Protein AF-A0A2T0K6J4-F1 (afdb_monomer_lite)

Radius of gyration: 36.22 Å; chains: 1; bounding box: 102×57×108 Å

Organism: NCBI:txid113567

Sequence (246 aa):
MSSRARQRCRSLNVVVRRGGAAWHYDDNEVVKAKHRTYGQFRGYKTVRTFTGDGANDPRTQSDTSFHRGMSKNNDTVVQVTDSLNGEHEDHDELAGRTLETITYQGENGPADSSAITAYWISAATATRARSGLTAMTANRIAPALTVSKRVTSSGSPARPGRRKLPRRVMAVADRTARTDRGVTAEPGSPPSPSPLRRPARGSLSAAIGLVVLAHAGIVRLLSTARPGRVRGGGDAPYGSHPTGPG

Structure (mmCIF, N/CA/C/O backbone):
data_AF-A0A2T0K6J4-F1
#
_entry.id   AF-A0A2T0K6J4-F1
#
loop_
_atom_site.group_PDB
_atom_site.id
_atom_site.type_symbol
_atom_site.label_atom_id
_atom_site.label_alt_id
_atom_site.label_comp_id
_atom_site.label_asym_id
_atom_site.label_entity_id
_atom_site.label_seq_id
_atom_site.pdbx_PDB_ins_code
_atom_site.Cartn_x
_atom_site.Cartn_y
_atom_site.Cartn_z
_atom_site.occupancy
_atom_site.B_iso_or_equiv
_atom_site.auth_seq_id
_atom_site.auth_comp_id
_atom_site.auth_asym_id
_atom_site.auth_atom_id
_atom_site.pdbx_PDB_model_num
ATOM 1 N N . MET A 1 1 ? -5.709 -21.321 -52.450 1.00 41.44 1 MET A N 1
ATOM 2 C CA . MET A 1 1 ? -6.068 -19.976 -51.943 1.00 41.44 1 MET A CA 1
ATOM 3 C C . MET A 1 1 ? -5.666 -19.911 -50.476 1.00 41.44 1 MET A C 1
ATOM 5 O O . MET A 1 1 ? -6.270 -20.586 -49.658 1.00 41.44 1 MET A O 1
ATOM 9 N N . SER A 1 2 ? -4.565 -19.223 -50.164 1.00 47.41 2 SER A N 1
ATOM 10 C CA . SER A 1 2 ? -4.007 -19.150 -48.806 1.00 47.41 2 SER A CA 1
ATOM 11 C C . SER A 1 2 ? -4.790 -18.121 -47.992 1.00 47.41 2 SER A C 1
ATOM 13 O O . SER A 1 2 ? -4.666 -16.918 -48.223 1.00 47.41 2 SER A O 1
ATOM 15 N N . SER A 1 3 ? -5.623 -18.576 -47.056 1.00 46.97 3 SER A N 1
ATOM 16 C CA . SER A 1 3 ? -6.234 -17.693 -46.067 1.00 46.97 3 SER A CA 1
ATOM 17 C C . SER A 1 3 ? -5.175 -17.326 -45.028 1.00 46.97 3 SER A C 1
ATOM 19 O O . SER A 1 3 ? -5.011 -18.014 -44.020 1.00 46.97 3 SER A O 1
ATOM 21 N N . ARG A 1 4 ? -4.435 -16.237 -45.263 1.00 53.97 4 ARG A N 1
ATOM 22 C CA . ARG A 1 4 ? -3.718 -15.557 -44.180 1.00 53.97 4 ARG A CA 1
ATOM 23 C C . ARG A 1 4 ? -4.775 -15.013 -43.228 1.00 53.97 4 ARG A C 1
ATOM 25 O O . ARG A 1 4 ? -5.381 -13.972 -43.483 1.00 53.97 4 ARG A O 1
ATOM 32 N N . ALA A 1 5 ? -5.045 -15.776 -42.173 1.00 53.16 5 ALA A N 1
ATOM 33 C CA . ALA A 1 5 ? -5.822 -15.314 -41.044 1.00 53.16 5 ALA A CA 1
ATOM 34 C C . ALA A 1 5 ? -5.209 -13.986 -40.593 1.00 53.16 5 ALA A C 1
ATOM 36 O O . ALA A 1 5 ? -4.020 -13.907 -40.283 1.00 53.16 5 ALA A O 1
ATOM 37 N N . ARG A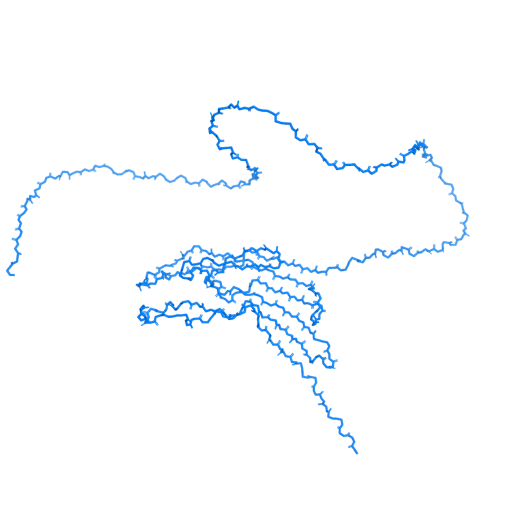 1 6 ? -6.010 -12.921 -40.628 1.00 55.12 6 ARG A N 1
ATOM 38 C CA . ARG A 1 6 ? -5.648 -11.648 -40.015 1.00 55.12 6 ARG A CA 1
ATOM 39 C C . ARG A 1 6 ? -5.629 -11.906 -38.514 1.00 55.12 6 ARG A C 1
ATOM 41 O O . ARG A 1 6 ? -6.661 -11.768 -37.858 1.00 55.12 6 ARG A O 1
ATOM 48 N N . GLN A 1 7 ? -4.489 -12.356 -37.998 1.00 58.25 7 GLN A N 1
ATOM 49 C CA . GLN A 1 7 ? -4.233 -12.396 -36.569 1.00 58.25 7 GLN A CA 1
ATOM 50 C C . GLN A 1 7 ? -4.326 -10.940 -36.119 1.00 58.25 7 GLN A C 1
ATOM 52 O O . GLN A 1 7 ? -3.445 -10.129 -36.394 1.00 58.25 7 GLN A O 1
ATOM 57 N N . ARG A 1 8 ? -5.473 -10.557 -35.557 1.00 58.19 8 ARG A N 1
ATOM 58 C CA . ARG A 1 8 ? -5.628 -9.230 -34.967 1.00 58.19 8 ARG A CA 1
ATOM 59 C C . ARG A 1 8 ? -4.562 -9.150 -33.878 1.00 58.19 8 ARG A C 1
ATOM 61 O O . ARG A 1 8 ? -4.539 -10.047 -33.037 1.00 58.19 8 ARG A O 1
ATOM 68 N N . CYS A 1 9 ? -3.708 -8.125 -33.903 1.00 56.28 9 CYS A N 1
ATOM 69 C CA . CYS A 1 9 ? -2.859 -7.766 -32.767 1.00 56.28 9 CYS A CA 1
ATOM 70 C C . CYS A 1 9 ? -3.771 -7.611 -31.549 1.00 56.28 9 CYS A C 1
ATOM 72 O O . CYS A 1 9 ? -4.430 -6.585 -31.370 1.00 56.28 9 CYS A O 1
ATOM 74 N N . ARG A 1 10 ? -3.910 -8.672 -30.757 1.00 64.62 10 ARG A N 1
ATOM 75 C CA . ARG A 1 10 ? -4.697 -8.648 -29.535 1.00 64.62 10 ARG A CA 1
ATOM 76 C C . ARG A 1 10 ? -3.712 -8.311 -28.439 1.00 64.62 10 ARG A C 1
ATOM 78 O O . ARG A 1 10 ? -3.076 -9.206 -27.898 1.00 64.62 10 ARG A O 1
ATOM 85 N N . SER A 1 11 ? -3.585 -7.022 -28.132 1.00 69.06 11 SER A N 1
ATOM 86 C CA . SER A 1 11 ? -2.868 -6.608 -26.930 1.00 69.06 11 SER A CA 1
ATOM 87 C C . SER A 1 11 ? -3.543 -7.264 -25.725 1.00 69.06 11 SER A C 1
ATOM 89 O O . SER A 1 11 ? -4.742 -7.083 -25.488 1.00 69.06 11 SER A O 1
ATOM 91 N N . LEU A 1 12 ? -2.792 -8.118 -25.035 1.00 80.94 12 LEU A N 1
ATOM 92 C CA . LEU A 1 12 ? -3.236 -8.848 -23.858 1.00 80.94 12 LEU A CA 1
ATOM 93 C C . LEU A 1 12 ? -2.685 -8.144 -22.623 1.00 80.94 12 LEU A C 1
ATOM 95 O O . LEU A 1 12 ? -1.486 -7.888 -22.531 1.00 80.94 12 LEU A O 1
ATOM 99 N N . ASN A 1 13 ? -3.563 -7.885 -21.657 1.00 88.62 13 ASN A N 1
ATOM 100 C CA . ASN A 1 13 ? -3.156 -7.476 -20.321 1.00 88.62 13 ASN A CA 1
ATOM 101 C C . ASN A 1 13 ? -3.148 -8.720 -19.436 1.00 88.62 13 ASN A C 1
ATOM 103 O O . ASN A 1 13 ? -4.188 -9.352 -19.238 1.00 88.62 13 ASN A O 1
ATOM 107 N N . VAL A 1 14 ? -1.980 -9.081 -18.913 1.00 92.38 14 VAL A N 1
ATOM 108 C CA . VAL A 1 14 ? -1.824 -10.195 -17.971 1.00 92.38 14 VAL A CA 1
ATOM 109 C C . VAL A 1 14 ? -1.453 -9.636 -16.613 1.00 92.38 14 VAL A C 1
ATOM 111 O O . VAL A 1 14 ? -0.514 -8.855 -16.493 1.00 92.38 14 VAL A O 1
ATOM 114 N N . VAL A 1 15 ? -2.175 -10.070 -15.584 1.00 95.00 15 VAL A N 1
ATOM 115 C CA . VAL A 1 15 ? -1.986 -9.611 -14.208 1.00 95.00 15 VAL A CA 1
ATOM 116 C C . VAL A 1 15 ? -1.497 -10.767 -13.342 1.00 95.00 15 VAL A C 1
ATOM 118 O O . VAL A 1 15 ? -2.156 -11.801 -13.235 1.00 95.00 15 VAL A O 1
ATOM 121 N N . VAL A 1 16 ? -0.356 -10.573 -12.689 1.00 96.62 16 VAL A N 1
ATOM 122 C CA . VAL A 1 16 ? 0.259 -11.507 -11.744 1.00 96.62 16 VAL A CA 1
ATOM 123 C C . VAL A 1 16 ? 0.208 -10.901 -10.345 1.00 96.62 16 VAL A C 1
ATOM 125 O O . VAL A 1 16 ? 0.647 -9.777 -10.121 1.00 96.62 16 VAL A O 1
ATOM 128 N N . ARG A 1 17 ? -0.311 -11.655 -9.376 1.00 96.94 17 ARG A N 1
ATOM 129 C CA . ARG A 1 17 ? -0.429 -11.228 -7.973 1.00 96.94 17 ARG A CA 1
ATOM 130 C C . ARG A 1 17 ? 0.711 -11.815 -7.147 1.00 96.94 17 ARG A C 1
ATOM 132 O O . ARG A 1 17 ? 1.015 -12.999 -7.280 1.00 96.94 17 ARG A O 1
ATOM 139 N N . ARG A 1 18 ? 1.340 -11.002 -6.300 1.00 95.44 18 ARG A N 1
ATOM 140 C CA . ARG A 1 18 ? 2.522 -11.363 -5.500 1.00 95.44 18 ARG A CA 1
ATOM 141 C C . ARG A 1 18 ? 2.351 -10.970 -4.031 1.00 95.44 18 ARG A C 1
ATOM 143 O O . ARG A 1 18 ? 1.537 -10.114 -3.687 1.00 95.44 18 ARG A O 1
ATOM 150 N N . GLY A 1 19 ? 3.145 -11.601 -3.164 1.00 91.81 19 GLY A N 1
ATOM 151 C CA . GLY A 1 19 ? 3.181 -11.300 -1.726 1.00 91.81 19 GLY A CA 1
ATOM 152 C C . GLY A 1 19 ? 1.993 -11.834 -0.919 1.00 91.81 19 GLY A C 1
ATOM 153 O O . GLY A 1 19 ? 1.712 -11.314 0.160 1.00 91.81 19 GLY A O 1
ATOM 154 N N . GLY A 1 20 ? 1.311 -12.858 -1.446 1.00 94.25 20 GLY A N 1
ATOM 155 C CA . GLY A 1 20 ? 0.214 -13.554 -0.775 1.00 94.25 20 GLY A CA 1
ATOM 156 C C . GLY A 1 20 ? -1.072 -12.735 -0.650 1.00 94.25 20 GLY A C 1
ATOM 157 O O . GLY A 1 20 ? -1.076 -11.507 -0.750 1.00 94.25 20 GLY A O 1
ATOM 158 N N . ALA A 1 21 ? -2.177 -13.447 -0.441 1.00 94.19 21 ALA A N 1
ATOM 159 C CA . ALA A 1 21 ? -3.445 -12.847 -0.051 1.00 94.19 21 ALA A CA 1
ATOM 160 C C . ALA A 1 21 ? -3.377 -12.428 1.424 1.00 94.19 21 ALA A C 1
ATOM 162 O O . ALA A 1 21 ? -2.931 -13.212 2.262 1.00 94.19 21 ALA A O 1
ATOM 163 N N . ALA A 1 22 ? -3.822 -11.212 1.735 1.00 95.50 22 ALA A N 1
ATOM 164 C CA . ALA A 1 22 ? -3.983 -10.752 3.109 1.00 95.50 22 ALA A CA 1
ATOM 165 C C . ALA A 1 22 ? -5.445 -10.845 3.553 1.00 95.50 22 ALA A C 1
ATOM 167 O O . ALA A 1 22 ? -6.360 -10.543 2.782 1.00 95.50 22 ALA A O 1
ATOM 168 N N . TRP A 1 23 ? -5.637 -11.231 4.812 1.00 94.81 23 TRP A N 1
ATOM 169 C CA . TRP A 1 23 ? -6.939 -11.351 5.455 1.00 94.81 23 TRP A CA 1
ATOM 170 C C . TRP A 1 23 ? -6.915 -10.585 6.768 1.00 94.81 23 TRP A C 1
ATOM 172 O O . TRP A 1 23 ? -6.033 -10.803 7.597 1.00 94.81 23 TRP A O 1
ATOM 182 N N . HIS A 1 24 ? -7.881 -9.696 6.951 1.00 94.31 24 HIS A N 1
ATOM 183 C CA . HIS A 1 24 ? -8.067 -8.913 8.162 1.00 94.31 24 HIS A CA 1
ATOM 184 C C . HIS A 1 24 ? -9.173 -9.534 9.021 1.00 94.31 24 HIS A C 1
ATOM 186 O O . HIS A 1 24 ? -10.088 -10.186 8.500 1.00 94.31 24 HIS A O 1
ATOM 192 N N . TYR A 1 25 ? -9.067 -9.366 10.340 1.00 92.31 25 TYR A N 1
ATOM 193 C CA . TYR A 1 25 ? -10.101 -9.815 11.263 1.00 92.31 25 TYR A CA 1
ATOM 194 C C . TYR A 1 25 ? -11.389 -9.020 11.027 1.00 92.31 25 TYR A C 1
ATOM 196 O O . TYR A 1 25 ? -11.346 -7.814 10.796 1.00 92.31 25 TYR A O 1
ATOM 204 N N . ASP A 1 26 ? -12.537 -9.687 11.026 1.00 90.62 26 ASP A N 1
ATOM 205 C CA . ASP A 1 26 ? -13.809 -9.029 10.739 1.00 90.62 26 ASP A CA 1
ATOM 206 C C . ASP A 1 26 ? -14.183 -8.019 11.838 1.00 90.62 26 ASP A C 1
ATOM 208 O O . ASP A 1 26 ? -14.263 -8.369 13.017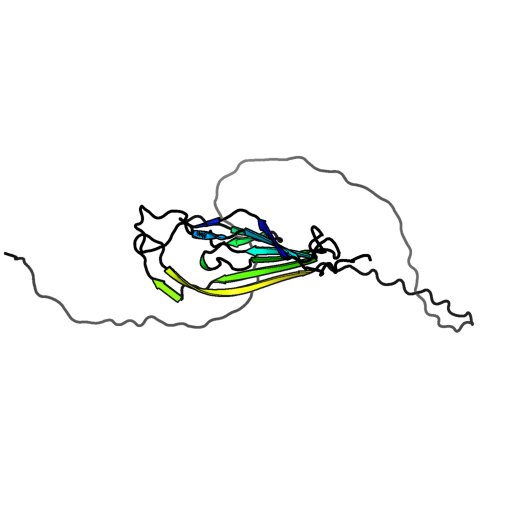 1.00 90.62 26 ASP A O 1
ATOM 212 N N . ASP A 1 27 ? -14.435 -6.770 11.444 1.00 89.00 27 ASP A N 1
ATOM 213 C CA . ASP A 1 27 ? -14.873 -5.679 12.316 1.00 89.00 27 ASP A CA 1
ATOM 214 C C . ASP A 1 27 ? -16.370 -5.336 12.156 1.00 89.00 27 ASP A C 1
ATOM 216 O O . ASP A 1 27 ? -16.831 -4.264 12.557 1.00 89.00 27 ASP A O 1
ATOM 220 N N . ASN A 1 28 ? -17.159 -6.262 11.605 1.00 89.38 28 ASN A N 1
ATOM 221 C CA . ASN A 1 28 ? -18.595 -6.098 11.442 1.00 89.38 28 ASN A CA 1
ATOM 222 C C . ASN A 1 28 ? -19.346 -6.119 12.788 1.00 89.38 28 ASN A C 1
ATOM 224 O O . ASN A 1 28 ? -19.353 -7.108 13.533 1.00 89.38 28 ASN A O 1
ATOM 228 N N . GLU A 1 29 ? -20.057 -5.027 13.068 1.00 89.19 29 GLU A N 1
ATOM 229 C CA . GLU A 1 29 ? -20.852 -4.833 14.282 1.00 89.19 29 GLU A CA 1
ATOM 230 C C . GLU A 1 29 ? -22.059 -5.774 14.392 1.00 89.19 29 GLU A C 1
ATOM 232 O O . GLU A 1 29 ? -22.455 -6.098 15.512 1.00 89.19 29 GLU A O 1
ATOM 237 N N . VAL A 1 30 ? -22.615 -6.266 13.276 1.00 90.56 30 VAL A N 1
ATOM 238 C CA . VAL A 1 30 ? -23.799 -7.149 13.309 1.00 90.56 30 VAL A CA 1
ATOM 239 C C . VAL A 1 30 ? -23.458 -8.613 13.595 1.00 90.56 30 VAL A C 1
ATOM 241 O O . VAL A 1 30 ? -24.320 -9.386 14.018 1.00 90.56 30 VAL A O 1
ATOM 244 N N . VAL A 1 31 ? -22.200 -9.013 13.399 1.00 90.44 31 VAL A N 1
ATOM 245 C CA . VAL A 1 31 ? -21.735 -10.369 13.711 1.00 90.44 31 VAL A CA 1
ATOM 246 C C . VAL A 1 31 ? -21.402 -10.439 15.198 1.00 90.44 31 VAL A C 1
ATOM 248 O O . VAL A 1 31 ? -20.679 -9.596 15.724 1.00 90.44 31 VAL A O 1
ATOM 251 N N . LYS A 1 32 ? -21.904 -11.459 15.904 1.00 89.88 32 LYS A N 1
ATOM 252 C CA . LYS A 1 32 ? -21.543 -11.683 17.315 1.00 89.88 32 LYS A CA 1
ATOM 253 C C . LYS A 1 32 ? -20.033 -11.895 17.431 1.00 89.88 32 LYS A C 1
ATOM 255 O O . LYS A 1 32 ? -19.476 -12.662 16.653 1.00 89.88 32 LYS A O 1
ATOM 260 N N . ALA A 1 33 ? -19.400 -11.326 18.459 1.00 90.00 33 ALA A N 1
ATOM 261 C CA . ALA A 1 33 ? -17.945 -11.391 18.647 1.00 90.00 33 ALA A CA 1
ATOM 262 C C . ALA A 1 33 ? -17.365 -12.817 18.534 1.00 90.00 33 ALA A C 1
ATOM 264 O O . ALA A 1 33 ? -16.368 -13.015 17.854 1.00 90.00 33 ALA A O 1
ATOM 265 N N . LYS A 1 34 ? -18.045 -13.825 19.102 1.00 92.00 34 LYS A N 1
ATOM 266 C CA . LYS A 1 34 ? -17.626 -15.240 19.047 1.00 92.00 34 LYS A CA 1
ATOM 267 C C . LYS A 1 34 ? -17.656 -15.892 17.653 1.00 92.00 34 LYS A C 1
ATOM 269 O O . LYS A 1 34 ? -17.216 -17.026 17.512 1.00 92.00 34 LYS A O 1
ATOM 274 N N . HIS A 1 35 ? -18.254 -15.234 16.663 1.00 92.50 35 HIS A N 1
ATOM 275 C CA . HIS A 1 35 ? -18.376 -15.725 15.287 1.00 92.50 35 HIS A CA 1
ATOM 276 C C . HIS A 1 35 ? -17.566 -14.893 14.290 1.00 92.50 35 HIS A C 1
ATOM 278 O O . HIS A 1 35 ? -17.592 -15.191 13.100 1.00 92.50 35 HIS A O 1
ATOM 284 N N . ARG A 1 36 ? -16.863 -13.854 14.752 1.00 91.38 36 ARG A N 1
ATOM 285 C CA . ARG A 1 36 ? -15.973 -13.072 13.896 1.00 91.38 36 ARG A CA 1
ATOM 286 C C . ARG A 1 36 ? -14.698 -13.872 13.641 1.00 91.38 36 ARG A C 1
ATOM 288 O O . ARG A 1 36 ? -14.132 -14.477 14.549 1.00 91.38 36 ARG A O 1
ATOM 295 N N . THR A 1 37 ? -14.269 -13.891 12.388 1.00 92.62 37 THR A N 1
ATOM 296 C CA . THR A 1 37 ? -13.066 -14.592 11.923 1.00 92.62 37 THR A CA 1
ATOM 297 C C . THR A 1 37 ? -12.315 -13.716 10.919 1.00 92.62 37 THR A C 1
ATOM 299 O O . THR A 1 37 ? -12.715 -12.588 10.644 1.00 92.62 37 THR A O 1
ATOM 302 N N . TYR A 1 38 ? -11.231 -14.224 10.331 1.00 93.25 38 TYR A N 1
ATOM 303 C CA . TYR A 1 38 ? -10.475 -13.546 9.271 1.00 93.25 38 TYR A CA 1
ATOM 304 C C . TYR A 1 38 ? -11.206 -13.615 7.920 1.00 93.25 38 TYR A C 1
ATOM 306 O O . TYR A 1 38 ? -10.816 -14.358 7.024 1.00 93.25 38 TYR A O 1
ATOM 314 N N . GLY A 1 39 ? -12.316 -12.882 7.806 1.00 92.38 39 GLY A N 1
ATOM 315 C CA . GLY A 1 39 ? -13.182 -12.872 6.622 1.00 92.38 39 GLY A CA 1
ATOM 316 C C . GLY A 1 39 ? -12.961 -11.694 5.670 1.00 92.38 39 GLY A C 1
ATOM 317 O O . GLY A 1 39 ? -13.461 -11.718 4.547 1.00 92.38 39 GLY A O 1
ATOM 318 N N . GLN A 1 40 ? -12.216 -10.665 6.081 1.00 93.88 40 GLN A N 1
ATOM 319 C CA . GLN A 1 40 ? -12.042 -9.459 5.272 1.00 93.88 40 GLN A CA 1
ATOM 320 C C . GLN A 1 40 ? -10.823 -9.583 4.359 1.00 93.88 40 GLN A C 1
ATOM 322 O O . GLN A 1 40 ? -9.682 -9.456 4.802 1.00 93.88 40 GLN A O 1
ATOM 327 N N . PHE A 1 41 ? -11.053 -9.817 3.068 1.00 95.00 41 PHE A N 1
ATOM 328 C CA . PHE A 1 41 ? -9.974 -9.857 2.084 1.00 95.00 41 PHE A CA 1
ATOM 329 C C . PHE A 1 41 ? -9.369 -8.462 1.871 1.00 95.00 41 PHE A C 1
ATOM 331 O O . PHE A 1 41 ? -10.076 -7.518 1.523 1.00 95.00 41 PHE A O 1
ATOM 338 N N . ARG A 1 42 ? -8.047 -8.343 2.030 1.00 95.62 42 ARG A N 1
ATOM 339 C CA . ARG A 1 42 ? -7.289 -7.082 1.900 1.00 95.62 42 ARG A CA 1
ATOM 340 C C . ARG A 1 42 ? -6.395 -7.013 0.662 1.00 95.62 42 ARG A C 1
ATOM 342 O O . ARG A 1 42 ? -5.547 -6.134 0.543 1.00 95.62 42 ARG A O 1
ATOM 349 N N . GLY A 1 43 ? -6.570 -7.932 -0.283 1.00 95.94 43 GLY A N 1
ATOM 350 C CA . GLY A 1 43 ? -5.815 -7.909 -1.531 1.00 95.94 43 GLY A CA 1
ATOM 351 C C . GLY A 1 43 ? -4.428 -8.545 -1.438 1.00 95.94 43 GLY A C 1
ATOM 352 O O . GLY A 1 43 ? -4.108 -9.321 -0.533 1.00 95.94 43 GLY A O 1
ATOM 353 N N . TYR A 1 44 ? -3.605 -8.217 -2.432 1.00 96.25 44 TYR A N 1
ATOM 354 C CA . TYR A 1 44 ? -2.235 -8.703 -2.593 1.00 96.25 44 TYR A CA 1
ATOM 355 C C . TYR A 1 44 ? -1.246 -7.565 -2.376 1.00 96.25 44 TYR A C 1
ATOM 357 O O . TYR A 1 44 ? -1.572 -6.413 -2.645 1.00 96.25 44 TYR A O 1
ATOM 365 N N . LYS A 1 45 ? -0.031 -7.884 -1.909 1.00 96.31 45 LYS A N 1
ATOM 366 C CA . LYS A 1 45 ? 0.990 -6.859 -1.631 1.00 96.31 45 LYS A CA 1
ATOM 367 C C . LYS A 1 45 ? 1.399 -6.120 -2.905 1.00 96.31 45 LYS A C 1
ATOM 369 O O . LYS A 1 45 ? 1.508 -4.900 -2.896 1.00 96.31 45 LYS A O 1
ATOM 374 N N . THR A 1 46 ? 1.608 -6.871 -3.987 1.00 97.44 46 THR A N 1
ATOM 375 C CA . THR A 1 46 ? 2.083 -6.331 -5.262 1.00 97.44 46 THR A CA 1
ATOM 376 C C . THR A 1 46 ? 1.334 -6.973 -6.420 1.00 97.44 46 THR A C 1
ATOM 378 O O . THR A 1 46 ? 1.129 -8.190 -6.456 1.00 97.44 46 THR A O 1
ATOM 381 N N . VAL A 1 47 ? 0.952 -6.151 -7.388 1.00 97.62 47 VAL A N 1
ATOM 382 C CA . VAL A 1 47 ? 0.345 -6.564 -8.648 1.00 97.62 47 VAL A CA 1
ATOM 383 C C . VAL A 1 47 ? 1.308 -6.215 -9.772 1.00 97.62 47 VAL A C 1
ATOM 385 O O . VAL A 1 47 ? 1.624 -5.050 -9.986 1.00 97.62 47 VAL A O 1
ATOM 388 N N . ARG A 1 48 ? 1.773 -7.236 -10.488 1.00 97.69 48 ARG A N 1
ATOM 389 C CA . ARG A 1 48 ? 2.584 -7.096 -11.694 1.00 97.69 48 ARG A CA 1
ATOM 390 C C . ARG A 1 48 ? 1.682 -7.181 -12.913 1.00 97.69 48 ARG A C 1
ATOM 392 O O . ARG A 1 48 ? 0.969 -8.170 -13.077 1.00 97.69 48 ARG A O 1
ATOM 399 N N . THR A 1 49 ? 1.737 -6.176 -13.767 1.00 97.06 49 THR A N 1
ATOM 400 C CA . THR A 1 49 ? 0.979 -6.117 -15.013 1.00 97.06 49 THR A CA 1
ATOM 401 C C . THR A 1 49 ? 1.933 -6.216 -16.184 1.00 97.06 49 THR A C 1
ATOM 403 O O . THR A 1 49 ? 2.960 -5.541 -16.223 1.00 97.06 49 THR A O 1
ATOM 406 N N . PHE A 1 50 ? 1.571 -7.054 -17.144 1.00 95.88 50 PHE A N 1
ATOM 407 C CA . PHE A 1 50 ? 2.214 -7.124 -18.441 1.00 95.88 50 PHE A CA 1
ATOM 408 C C . PHE A 1 50 ? 1.229 -6.695 -19.516 1.00 95.88 50 PHE A C 1
ATOM 410 O O . PHE A 1 50 ? 0.101 -7.194 -19.534 1.00 95.88 50 PHE A O 1
ATOM 417 N N . THR A 1 51 ? 1.677 -5.846 -20.432 1.00 93.12 51 THR A N 1
ATOM 418 C CA . THR A 1 51 ? 0.864 -5.349 -21.545 1.00 93.12 51 THR A CA 1
ATOM 419 C C . THR A 1 51 ? 1.553 -5.676 -22.862 1.00 93.12 51 THR A C 1
ATOM 421 O O . THR A 1 51 ? 2.756 -5.460 -23.007 1.00 93.12 51 THR A O 1
ATOM 424 N N . GLY A 1 52 ? 0.785 -6.190 -23.821 1.00 89.94 52 GLY A N 1
ATOM 425 C CA . GLY A 1 52 ? 1.278 -6.646 -25.121 1.00 89.94 52 GLY A CA 1
ATOM 426 C C . GLY A 1 52 ? 1.158 -8.161 -25.282 1.00 89.94 52 GLY A C 1
ATOM 427 O O . GLY A 1 52 ? 0.935 -8.892 -24.312 1.00 89.94 52 GLY A O 1
ATOM 428 N N . ASP A 1 53 ? 1.268 -8.638 -26.521 1.00 83.88 53 ASP A N 1
ATOM 429 C CA . ASP A 1 53 ? 1.073 -10.056 -26.842 1.00 83.88 53 ASP A CA 1
ATOM 430 C C . ASP A 1 53 ? 2.348 -10.905 -26.706 1.00 83.88 53 ASP A C 1
ATOM 432 O O . ASP A 1 53 ? 2.243 -12.123 -26.582 1.00 83.88 53 ASP A O 1
ATOM 436 N N . GLY A 1 54 ? 3.535 -10.283 -26.682 1.00 82.31 54 GLY A N 1
ATOM 437 C CA . GLY A 1 54 ? 4.832 -10.959 -26.550 1.00 82.31 54 GLY A CA 1
ATOM 438 C C . GLY A 1 54 ? 5.221 -11.823 -27.747 1.00 82.31 54 GLY A C 1
ATOM 439 O O . GLY A 1 54 ? 6.318 -12.374 -27.758 1.00 82.31 54 GLY A O 1
ATOM 440 N N . ALA A 1 55 ? 4.332 -11.953 -28.731 1.00 80.88 55 ALA A N 1
ATOM 441 C CA . ALA A 1 55 ? 4.486 -12.816 -29.892 1.00 80.88 55 ALA A CA 1
ATOM 442 C C . ALA A 1 55 ? 4.811 -12.001 -31.146 1.00 80.88 55 ALA A C 1
ATOM 444 O O . ALA A 1 55 ? 5.666 -12.404 -31.930 1.00 80.88 55 ALA A O 1
ATOM 445 N N . ASN A 1 56 ? 4.146 -10.857 -31.319 1.00 81.81 56 ASN A N 1
ATOM 446 C CA . ASN A 1 56 ? 4.403 -9.918 -32.409 1.00 81.81 56 ASN A CA 1
ATOM 447 C C . ASN A 1 56 ? 5.102 -8.659 -31.890 1.00 81.81 56 ASN A C 1
ATOM 449 O O . ASN A 1 56 ? 5.968 -8.126 -32.579 1.00 81.81 56 ASN A O 1
ATOM 453 N N . ASP A 1 57 ? 4.773 -8.238 -30.663 1.00 82.50 57 ASP A N 1
ATOM 454 C CA . ASP A 1 57 ? 5.332 -7.050 -30.019 1.00 82.50 57 ASP A CA 1
ATOM 455 C C . ASP A 1 57 ? 5.913 -7.381 -28.629 1.00 82.50 57 ASP A C 1
ATOM 457 O O . ASP A 1 57 ? 5.296 -8.138 -27.867 1.00 82.50 57 ASP A O 1
ATOM 461 N N . PRO A 1 58 ? 7.070 -6.801 -28.243 1.00 86.25 58 PRO A N 1
ATOM 462 C CA . PRO A 1 58 ? 7.614 -6.947 -26.896 1.00 86.25 58 PRO A CA 1
ATOM 463 C C . PRO A 1 58 ? 6.620 -6.501 -25.818 1.00 86.25 58 PRO A C 1
ATOM 465 O O . PRO A 1 58 ? 5.921 -5.497 -25.968 1.00 86.25 58 PRO A O 1
ATOM 468 N N . ARG A 1 59 ? 6.591 -7.221 -24.693 1.00 92.44 59 ARG A N 1
ATOM 469 C CA . ARG A 1 59 ? 5.717 -6.882 -23.564 1.00 92.44 59 ARG A CA 1
ATOM 470 C C . ARG A 1 59 ? 6.353 -5.822 -22.684 1.00 92.44 59 ARG A C 1
ATOM 472 O O . ARG A 1 59 ? 7.544 -5.881 -22.374 1.00 92.44 59 ARG A O 1
ATOM 479 N N . THR A 1 60 ? 5.539 -4.872 -22.246 1.00 94.75 60 THR A N 1
ATOM 480 C CA . THR A 1 60 ? 5.902 -3.958 -21.162 1.00 94.75 60 THR A CA 1
ATOM 481 C C . THR A 1 60 ? 5.525 -4.579 -19.824 1.00 94.75 60 THR A C 1
ATOM 483 O O . THR A 1 60 ? 4.634 -5.427 -19.754 1.00 94.75 60 THR A O 1
ATOM 486 N N . GLN A 1 61 ? 6.216 -4.172 -18.759 1.00 97.19 61 GLN A N 1
ATOM 487 C CA . GLN A 1 61 ? 5.961 -4.635 -17.399 1.00 97.19 61 GLN A CA 1
ATOM 488 C C . GLN A 1 61 ? 5.911 -3.449 -16.436 1.00 97.19 61 GLN A C 1
ATOM 490 O O . GLN A 1 61 ? 6.773 -2.565 -16.476 1.00 97.19 61 GLN A O 1
ATOM 495 N N . SER A 1 62 ? 4.947 -3.480 -15.521 1.00 97.88 62 SER A N 1
ATOM 496 C CA . SER A 1 62 ? 4.896 -2.606 -14.350 1.00 97.88 62 SER A CA 1
ATOM 497 C C . SER A 1 62 ? 4.504 -3.383 -13.095 1.00 97.88 62 SER A C 1
ATOM 499 O O . SER A 1 62 ? 3.705 -4.316 -13.158 1.00 97.88 62 SER A O 1
ATOM 501 N N . ASP A 1 63 ? 5.053 -2.985 -11.950 1.00 98.19 63 ASP A N 1
ATOM 502 C CA . ASP A 1 63 ? 4.678 -3.496 -10.631 1.00 98.19 63 ASP A CA 1
ATOM 503 C C . ASP A 1 63 ? 4.053 -2.362 -9.823 1.00 98.19 63 ASP A C 1
ATOM 505 O O . ASP A 1 63 ? 4.619 -1.274 -9.739 1.00 98.19 63 ASP A O 1
ATOM 509 N N . THR A 1 64 ? 2.911 -2.623 -9.196 1.00 98.38 64 THR A N 1
ATOM 510 C CA . THR A 1 64 ? 2.275 -1.703 -8.249 1.00 98.38 64 THR A CA 1
ATOM 511 C C . THR A 1 64 ? 2.131 -2.390 -6.901 1.00 98.38 64 THR A C 1
ATOM 513 O O . THR A 1 64 ? 1.503 -3.446 -6.803 1.00 98.38 64 THR A O 1
ATOM 516 N N . SER A 1 65 ? 2.722 -1.801 -5.868 1.00 98.06 65 SER A N 1
ATOM 517 C CA . SER A 1 65 ? 2.615 -2.243 -4.479 1.00 98.06 65 SER A CA 1
ATOM 518 C C . SER A 1 65 ? 1.602 -1.389 -3.726 1.00 98.06 65 SER A C 1
ATOM 520 O O . SER A 1 65 ? 1.521 -0.177 -3.940 1.00 98.06 65 SER A O 1
ATOM 522 N N . PHE A 1 66 ? 0.844 -2.016 -2.831 1.00 98.06 66 PHE A N 1
ATOM 523 C CA . PHE A 1 66 ? -0.275 -1.390 -2.128 1.00 98.06 66 PHE A CA 1
ATOM 524 C C . PHE A 1 66 ? -0.142 -1.513 -0.613 1.00 98.06 66 PHE A C 1
ATOM 526 O O . PHE A 1 66 ? 0.367 -2.511 -0.097 1.00 98.06 66 PHE A O 1
ATOM 533 N N . HIS A 1 67 ? -0.694 -0.525 0.082 1.00 98.00 67 HIS A N 1
ATOM 534 C CA . HIS A 1 67 ? -1.123 -0.668 1.464 1.00 98.00 67 HIS A CA 1
ATOM 535 C C . HIS A 1 67 ? -2.343 -1.591 1.514 1.00 98.00 67 HIS A C 1
ATOM 537 O O . HIS A 1 67 ? -3.273 -1.465 0.711 1.00 98.00 67 HIS A O 1
ATOM 543 N N . ARG A 1 68 ? -2.339 -2.542 2.443 1.00 96.88 68 ARG A N 1
ATOM 544 C CA . ARG A 1 68 ? -3.425 -3.515 2.635 1.00 96.88 68 ARG A CA 1
ATOM 545 C C . ARG A 1 68 ? -4.226 -3.230 3.903 1.00 96.88 68 ARG A C 1
ATOM 547 O O . ARG A 1 68 ? -5.324 -3.763 4.040 1.00 96.88 68 ARG A O 1
ATOM 554 N N . GLY A 1 69 ? -3.721 -2.366 4.780 1.00 96.06 69 GLY A N 1
ATOM 555 C CA . GLY A 1 69 ? -4.374 -2.042 6.041 1.00 96.06 69 GLY A CA 1
ATOM 556 C C . GLY A 1 69 ? -4.248 -3.156 7.073 1.00 96.06 69 GLY A C 1
ATOM 557 O O . GLY A 1 69 ? -5.240 -3.564 7.662 1.00 96.06 69 GLY A O 1
ATOM 558 N N . MET A 1 70 ? -3.052 -3.730 7.218 1.00 95.81 70 MET A N 1
ATOM 559 C CA . MET A 1 70 ? -2.801 -4.863 8.113 1.00 95.81 70 MET A CA 1
ATOM 560 C C . MET A 1 70 ? -2.276 -4.473 9.501 1.00 95.81 70 MET A C 1
ATOM 562 O O . MET A 1 70 ? -2.166 -5.351 10.358 1.00 95.81 70 MET A O 1
ATOM 566 N N . SER A 1 71 ? -1.944 -3.201 9.731 1.00 94.75 71 SER A N 1
ATOM 567 C CA . SER A 1 71 ? -1.540 -2.702 11.048 1.00 94.75 71 SER A CA 1
ATOM 568 C C . SER A 1 71 ? -2.747 -2.559 11.977 1.00 94.75 71 SER A C 1
ATOM 570 O O . SER A 1 71 ? -3.855 -2.257 11.541 1.00 94.75 71 SER A O 1
ATOM 572 N N . LYS A 1 72 ? -2.524 -2.763 13.278 1.00 90.06 72 LYS A N 1
ATOM 573 C CA . LYS A 1 72 ? -3.525 -2.736 14.360 1.00 90.06 72 LYS A CA 1
ATOM 574 C C . LYS A 1 72 ? -4.688 -3.717 14.163 1.00 90.06 72 LYS A C 1
ATOM 576 O O . LYS A 1 72 ? -5.729 -3.596 14.805 1.00 90.06 72 LYS A O 1
ATOM 581 N N . ASN A 1 73 ? -4.476 -4.747 13.349 1.00 85.75 73 ASN A N 1
ATOM 582 C CA . ASN A 1 73 ? -5.351 -5.906 13.245 1.00 85.75 73 ASN A CA 1
ATOM 583 C C . ASN A 1 73 ? -5.116 -6.814 14.464 1.00 85.75 73 ASN A C 1
ATOM 585 O O . ASN A 1 73 ? -4.137 -7.561 14.491 1.00 85.75 73 ASN A O 1
ATOM 589 N N . ASN A 1 74 ? -5.964 -6.704 15.493 1.00 83.38 74 ASN A N 1
ATOM 590 C CA . ASN A 1 74 ? -5.724 -7.278 16.828 1.00 83.38 74 ASN A CA 1
ATOM 591 C C . ASN A 1 74 ? -4.370 -6.827 17.413 1.00 83.38 74 ASN A C 1
ATOM 593 O O . ASN A 1 74 ? -3.522 -7.647 17.758 1.00 83.38 74 ASN A O 1
ATOM 597 N N . ASP A 1 75 ? -4.148 -5.508 17.443 1.00 81.00 75 ASP A N 1
ATOM 598 C CA . ASP A 1 75 ? -2.984 -4.834 18.049 1.00 81.00 75 ASP A CA 1
ATOM 599 C C . ASP A 1 75 ? -1.609 -5.134 17.420 1.00 81.00 75 ASP A C 1
ATOM 601 O O . ASP A 1 75 ? -0.582 -4.637 17.884 1.00 81.00 75 ASP A O 1
ATOM 605 N N . THR A 1 76 ? -1.562 -5.883 16.316 1.00 89.56 76 THR A N 1
ATOM 606 C CA . THR A 1 76 ? -0.308 -6.168 15.605 1.00 89.56 76 THR A CA 1
ATOM 607 C C . THR A 1 76 ? 0.085 -4.997 14.710 1.00 89.56 76 THR A C 1
ATOM 609 O O . THR A 1 76 ? -0.645 -4.662 13.781 1.00 89.56 76 THR A O 1
ATOM 612 N N . VAL A 1 77 ? 1.253 -4.395 14.937 1.00 94.19 77 VAL A N 1
ATOM 613 C CA . VAL A 1 77 ? 1.805 -3.363 14.042 1.00 94.19 77 VAL A CA 1
ATOM 614 C C . VAL A 1 77 ? 2.488 -4.028 12.848 1.00 94.19 77 VAL A C 1
ATOM 616 O O . VAL A 1 77 ? 3.317 -4.922 13.023 1.00 94.19 77 VAL A O 1
ATOM 619 N N . VAL A 1 78 ? 2.144 -3.596 11.633 1.00 95.75 78 VAL A N 1
ATOM 620 C CA . VAL A 1 78 ? 2.683 -4.148 10.380 1.00 95.75 78 VAL A CA 1
ATOM 621 C C . VAL A 1 78 ? 3.253 -3.024 9.529 1.00 95.75 78 VAL A C 1
ATOM 623 O O . VAL A 1 78 ? 2.559 -2.054 9.236 1.00 95.75 78 VAL A O 1
ATOM 626 N N . GLN A 1 79 ? 4.495 -3.204 9.082 1.00 96.56 79 GLN A N 1
ATOM 627 C CA . GLN A 1 79 ? 5.174 -2.284 8.174 1.00 96.56 79 GLN A CA 1
ATOM 628 C C . GLN A 1 79 ? 5.233 -2.848 6.750 1.00 96.56 79 GLN A C 1
ATOM 630 O O . GLN A 1 79 ? 5.291 -4.065 6.532 1.00 96.56 79 GLN A O 1
ATOM 635 N N . VAL A 1 80 ? 5.236 -1.947 5.772 1.00 95.88 80 VAL A N 1
ATOM 636 C CA . VAL A 1 80 ? 5.482 -2.233 4.361 1.00 95.88 80 VAL A CA 1
ATOM 637 C C . VAL A 1 80 ? 6.734 -1.493 3.918 1.00 95.88 80 VAL A C 1
ATOM 639 O O . VAL A 1 80 ? 6.774 -0.266 3.910 1.00 95.88 80 VAL A O 1
ATOM 642 N N . THR A 1 81 ? 7.725 -2.263 3.487 1.00 96.69 81 THR A N 1
ATOM 643 C CA . THR A 1 81 ? 8.965 -1.750 2.905 1.00 96.69 81 THR A CA 1
ATOM 644 C C . THR A 1 81 ? 8.784 -1.377 1.429 1.00 96.69 81 THR A C 1
ATOM 646 O O . THR A 1 81 ? 8.257 -2.184 0.651 1.00 96.69 81 THR A O 1
ATOM 649 N N . ASP A 1 82 ? 9.251 -0.189 1.043 1.00 96.12 82 ASP A N 1
ATOM 650 C CA . ASP A 1 82 ? 9.370 0.268 -0.351 1.00 96.12 82 ASP A CA 1
ATOM 651 C C . ASP A 1 82 ? 10.711 -0.148 -1.001 1.00 96.12 82 ASP A C 1
ATOM 653 O O . ASP A 1 82 ? 11.601 -0.696 -0.344 1.00 96.12 82 ASP A O 1
ATOM 657 N N . SER A 1 83 ? 10.893 0.099 -2.305 1.00 94.94 83 SER A N 1
ATOM 658 C CA . SER A 1 83 ? 12.142 -0.251 -3.013 1.00 94.94 83 SER A CA 1
ATOM 659 C C . SER A 1 83 ? 13.392 0.514 -2.558 1.00 94.94 83 SER A C 1
ATOM 661 O O . SER A 1 83 ? 14.511 0.142 -2.921 1.00 94.94 83 SER A O 1
ATOM 663 N N . LEU A 1 84 ? 13.230 1.584 -1.778 1.00 93.81 84 LEU A N 1
ATOM 664 C CA . LEU A 1 84 ? 14.314 2.375 -1.199 1.00 93.81 84 LEU A CA 1
ATOM 665 C C . LEU A 1 84 ? 14.611 1.979 0.250 1.00 93.81 84 LEU A C 1
ATOM 667 O O . LEU A 1 84 ? 15.431 2.634 0.894 1.00 93.81 84 LEU A O 1
ATOM 671 N N . ASN A 1 85 ? 14.003 0.889 0.728 1.00 95.38 85 ASN A N 1
ATOM 672 C CA . ASN A 1 85 ? 14.052 0.422 2.111 1.00 95.38 85 ASN A CA 1
ATOM 673 C C . ASN A 1 85 ? 13.420 1.406 3.113 1.00 95.38 85 ASN A C 1
ATOM 675 O O . ASN A 1 85 ? 13.762 1.394 4.294 1.00 95.38 85 ASN A O 1
ATOM 679 N N . GLY A 1 86 ? 12.512 2.269 2.652 1.00 95.38 86 GLY A N 1
ATOM 680 C CA . GLY A 1 86 ? 11.632 3.046 3.514 1.00 95.38 86 GLY A CA 1
ATOM 681 C C . GLY A 1 86 ? 10.533 2.157 4.090 1.00 95.38 86 GLY A C 1
ATOM 682 O O . GLY A 1 86 ? 9.900 1.396 3.360 1.00 95.38 86 GLY A O 1
ATOM 683 N N . GLU A 1 87 ? 10.306 2.248 5.398 1.00 97.00 87 GLU A N 1
ATOM 684 C CA . GLU A 1 87 ? 9.255 1.512 6.104 1.00 97.00 87 GLU A CA 1
ATOM 685 C C . GLU A 1 87 ? 8.024 2.400 6.299 1.00 97.00 87 GLU A C 1
ATOM 687 O O . GLU A 1 87 ? 8.122 3.494 6.858 1.00 97.00 87 GLU A O 1
ATOM 692 N N . HIS A 1 88 ? 6.858 1.907 5.886 1.00 96.31 88 HIS A N 1
ATOM 693 C CA . HIS A 1 88 ? 5.579 2.610 6.001 1.00 96.31 88 HIS A CA 1
ATOM 694 C C . HIS A 1 88 ? 4.606 1.758 6.806 1.00 96.31 88 HIS A C 1
ATOM 696 O O . HIS A 1 88 ? 4.387 0.597 6.467 1.00 96.31 88 HIS A O 1
ATOM 702 N N . GLU A 1 89 ? 4.004 2.308 7.860 1.00 97.19 89 GLU A N 1
ATOM 703 C CA . GLU A 1 89 ? 2.988 1.564 8.611 1.00 97.19 89 GLU A CA 1
ATOM 704 C C . GLU A 1 89 ? 1.765 1.285 7.723 1.00 97.19 89 GLU A C 1
ATOM 706 O O . GLU A 1 89 ? 1.244 2.172 7.040 1.00 97.19 89 GLU A O 1
ATOM 711 N N . ASP A 1 90 ? 1.301 0.033 7.722 1.00 96.88 90 ASP A N 1
ATOM 712 C CA . ASP A 1 90 ? 0.163 -0.422 6.923 1.00 96.88 90 ASP A CA 1
ATOM 713 C C . ASP A 1 90 ? -1.169 -0.096 7.607 1.00 96.88 90 ASP A C 1
ATOM 715 O O . ASP A 1 90 ? -1.941 -0.994 7.943 1.00 96.88 90 ASP A O 1
ATOM 719 N N . HIS A 1 91 ? -1.408 1.185 7.883 1.00 96.44 91 HIS A N 1
ATOM 720 C CA . HIS A 1 91 ? -2.631 1.666 8.525 1.00 96.44 91 HIS A CA 1
ATOM 721 C C . HIS A 1 91 ? -3.890 1.197 7.782 1.00 96.44 91 HIS A C 1
ATOM 723 O O . HIS A 1 91 ? -3.935 1.243 6.550 1.00 96.44 91 HIS A O 1
ATOM 729 N N . ASP A 1 92 ? -4.925 0.799 8.526 1.00 94.94 92 ASP A N 1
ATOM 730 C CA . ASP A 1 92 ? -6.209 0.348 7.969 1.00 94.94 92 ASP A CA 1
ATOM 731 C C . ASP A 1 92 ? -6.827 1.393 7.025 1.00 94.94 92 ASP A C 1
ATOM 733 O O . ASP A 1 92 ? -7.308 1.068 5.940 1.00 94.94 92 ASP A O 1
ATOM 737 N N . GLU A 1 93 ? -6.689 2.675 7.365 1.00 95.31 93 GLU A N 1
ATOM 738 C CA . GLU A 1 93 ? -7.169 3.807 6.571 1.00 95.31 93 GLU A CA 1
ATOM 739 C C . GLU A 1 93 ? -6.487 3.917 5.194 1.00 95.31 93 GLU A C 1
ATOM 741 O O . GLU A 1 93 ? -7.025 4.539 4.271 1.00 95.31 93 GLU A O 1
ATOM 746 N N . LEU A 1 94 ? -5.300 3.322 5.033 1.00 97.31 94 LEU A N 1
ATOM 747 C CA . LEU A 1 94 ? -4.569 3.287 3.768 1.00 97.31 94 LEU A CA 1
ATOM 748 C C . LEU A 1 94 ? -4.909 2.064 2.912 1.00 97.31 94 LEU A C 1
ATOM 750 O O . LEU A 1 94 ? -4.392 1.971 1.799 1.00 97.31 94 LEU A O 1
ATOM 754 N N . ALA A 1 95 ? -5.772 1.150 3.364 1.00 96.62 95 ALA A N 1
ATOM 755 C CA . ALA A 1 95 ? -6.112 -0.055 2.614 1.00 96.62 95 ALA A CA 1
ATOM 756 C C . ALA A 1 95 ? -6.515 0.257 1.158 1.00 96.62 95 ALA A C 1
ATOM 758 O O . ALA A 1 95 ? -7.393 1.074 0.879 1.00 96.62 95 ALA A O 1
ATOM 759 N N . GLY A 1 96 ? -5.842 -0.401 0.212 1.00 96.19 96 GLY A N 1
ATOM 760 C CA . GLY A 1 96 ? -6.044 -0.229 -1.226 1.00 96.19 96 GLY A CA 1
ATOM 761 C C . GLY A 1 96 ? -5.292 0.950 -1.855 1.00 96.19 96 GLY A C 1
ATOM 762 O O . GLY A 1 96 ? -5.310 1.083 -3.079 1.00 96.19 96 GLY A O 1
ATOM 763 N N . ARG A 1 97 ? -4.605 1.796 -1.076 1.00 97.81 97 ARG A N 1
ATOM 764 C CA . ARG A 1 97 ? -3.785 2.887 -1.623 1.00 97.81 97 ARG A CA 1
ATOM 765 C C . ARG A 1 97 ? -2.465 2.366 -2.172 1.00 97.81 97 ARG A C 1
ATOM 767 O O . ARG A 1 97 ? -1.826 1.499 -1.582 1.00 97.81 97 ARG A O 1
ATOM 774 N N . THR A 1 98 ? -2.027 2.938 -3.287 1.00 98.19 98 THR A N 1
ATOM 775 C CA . THR A 1 98 ? -0.725 2.634 -3.888 1.00 98.19 98 THR A CA 1
ATOM 776 C C . THR A 1 98 ? 0.397 3.190 -3.023 1.00 98.19 98 THR A C 1
ATOM 778 O O . THR A 1 98 ? 0.430 4.398 -2.789 1.00 98.19 98 THR A O 1
ATOM 781 N N . LEU A 1 99 ? 1.314 2.320 -2.602 1.00 98.25 99 LEU A N 1
ATOM 782 C CA . LEU A 1 99 ? 2.578 2.694 -1.970 1.00 98.25 99 LEU A CA 1
ATOM 783 C C . LEU A 1 99 ? 3.624 3.030 -3.034 1.00 98.25 99 LEU A C 1
ATOM 785 O O . LEU A 1 99 ? 4.302 4.048 -2.952 1.00 98.25 99 LEU A O 1
ATOM 789 N N . GLU A 1 100 ? 3.758 2.170 -4.042 1.00 98.44 100 GLU A N 1
ATOM 790 C CA . GLU A 1 100 ? 4.817 2.291 -5.037 1.00 98.44 100 GLU A CA 1
ATOM 791 C C . GLU A 1 100 ? 4.367 1.769 -6.400 1.00 98.44 100 GLU A C 1
ATOM 793 O O . GLU A 1 100 ? 3.675 0.757 -6.490 1.00 98.44 100 GLU A O 1
ATOM 798 N N . THR A 1 101 ? 4.792 2.437 -7.471 1.00 98.38 101 THR A N 1
ATOM 799 C CA . THR A 1 101 ? 4.737 1.910 -8.839 1.00 98.38 101 THR A CA 1
ATOM 800 C C . THR A 1 101 ? 6.131 1.889 -9.446 1.00 98.38 101 THR A C 1
ATOM 802 O O . THR A 1 101 ? 6.828 2.899 -9.404 1.00 98.38 101 THR A O 1
ATOM 805 N N . ILE A 1 102 ? 6.519 0.765 -10.045 1.00 98.25 102 ILE A N 1
ATOM 806 C CA . ILE A 1 102 ? 7.778 0.579 -10.770 1.00 98.25 102 ILE A CA 1
ATOM 807 C C . ILE A 1 102 ? 7.452 0.206 -12.213 1.00 98.25 102 ILE A C 1
ATOM 809 O O . ILE A 1 102 ? 6.695 -0.731 -12.459 1.00 98.25 102 ILE A O 1
ATOM 813 N N . THR A 1 103 ? 8.041 0.913 -13.170 1.00 98.00 103 THR A N 1
ATOM 814 C CA . THR A 1 103 ? 7.988 0.560 -14.594 1.00 98.00 103 THR A CA 1
ATOM 815 C C . THR A 1 103 ? 9.335 0.003 -15.020 1.00 98.00 103 THR A C 1
ATOM 817 O O . THR A 1 103 ? 10.378 0.530 -14.631 1.00 98.00 103 THR A O 1
ATOM 820 N N . TYR A 1 104 ? 9.318 -1.057 -15.821 1.00 97.19 104 TYR A N 1
ATOM 821 C CA . TYR A 1 104 ? 10.518 -1.768 -16.253 1.00 97.19 104 TYR A CA 1
ATOM 822 C C . TYR A 1 104 ? 10.824 -1.521 -17.731 1.00 97.19 104 TYR A C 1
ATOM 824 O O . TYR A 1 104 ? 9.927 -1.237 -18.528 1.00 97.19 104 TYR A O 1
ATOM 832 N N . GLN A 1 105 ? 12.095 -1.686 -18.100 1.00 95.38 105 GLN A N 1
ATOM 833 C CA . GLN A 1 105 ? 12.567 -1.678 -19.486 1.00 95.38 105 GLN A CA 1
ATOM 834 C C . GLN A 1 105 ? 12.198 -2.98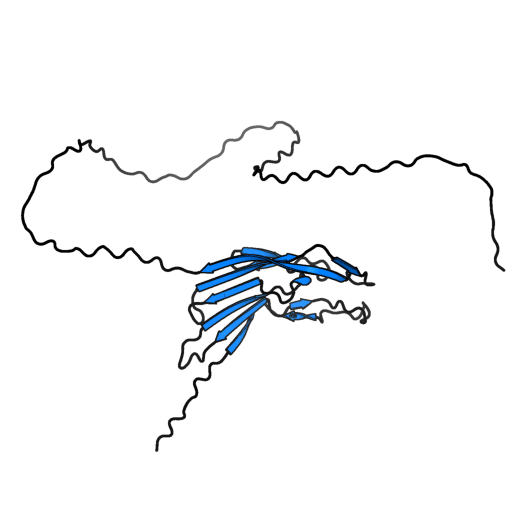8 -20.204 1.00 95.38 105 GLN A C 1
ATOM 836 O O . GLN A 1 105 ? 13.062 -3.789 -20.557 1.00 95.38 105 GLN A O 1
ATOM 841 N N . GLY A 1 106 ? 10.895 -3.218 -20.376 1.00 93.00 106 GLY A N 1
ATOM 842 C CA . GLY A 1 106 ? 10.331 -4.447 -20.939 1.00 93.00 106 GLY A CA 1
ATOM 843 C C . GLY A 1 106 ? 10.077 -5.552 -19.907 1.00 93.00 106 GLY A C 1
ATOM 844 O O . GLY A 1 106 ? 10.364 -5.414 -18.716 1.00 93.00 106 GLY A O 1
ATOM 845 N N . GLU A 1 107 ? 9.491 -6.656 -20.369 1.00 94.19 107 GLU A N 1
ATOM 846 C CA . GLU A 1 107 ? 9.229 -7.846 -19.558 1.00 94.19 107 GLU A CA 1
ATOM 847 C C . GLU A 1 107 ? 10.519 -8.413 -18.948 1.00 94.19 107 GLU A C 1
ATOM 849 O O . GLU A 1 107 ? 11.482 -8.723 -19.644 1.00 94.19 107 GLU A O 1
ATOM 854 N N . ASN A 1 108 ? 10.518 -8.546 -17.620 1.00 92.94 108 ASN A N 1
ATOM 855 C CA . ASN A 1 108 ? 11.641 -8.981 -16.789 1.00 92.94 108 ASN A CA 1
ATOM 856 C C . ASN A 1 108 ? 12.930 -8.149 -16.958 1.00 92.94 108 ASN A C 1
ATOM 858 O O . ASN A 1 108 ? 13.998 -8.583 -16.527 1.00 92.94 108 ASN A O 1
ATOM 862 N N . GLY A 1 109 ? 12.833 -6.955 -17.550 1.00 94.12 109 GLY A N 1
ATOM 863 C CA . GLY A 1 109 ? 13.943 -6.018 -17.681 1.00 94.12 109 GLY A CA 1
ATOM 864 C C . GLY A 1 109 ? 14.306 -5.327 -16.360 1.00 94.12 109 GLY A C 1
ATOM 865 O O . GLY A 1 109 ? 13.624 -5.505 -15.346 1.00 94.12 109 GLY A O 1
ATOM 866 N N . PRO A 1 110 ? 15.375 -4.511 -16.343 1.00 95.12 110 PRO A N 1
ATOM 867 C CA . PRO A 1 110 ? 15.697 -3.661 -15.199 1.00 95.12 110 PRO A CA 1
ATOM 868 C C . PRO A 1 110 ? 14.623 -2.582 -14.982 1.00 95.12 110 PRO A C 1
ATOM 870 O O . PRO A 1 110 ? 13.916 -2.193 -15.915 1.00 95.12 110 PRO A O 1
ATOM 873 N N . ALA A 1 111 ? 14.500 -2.084 -13.749 1.00 95.81 111 ALA A N 1
ATOM 874 C CA . ALA A 1 111 ? 13.600 -0.974 -13.436 1.00 95.81 111 ALA A CA 1
ATOM 875 C C . ALA A 1 111 ? 14.038 0.302 -14.186 1.00 95.81 111 ALA A C 1
ATOM 877 O O . ALA A 1 111 ? 15.194 0.705 -14.084 1.00 95.81 111 ALA A O 1
ATOM 878 N N . ASP A 1 112 ? 13.121 0.929 -14.931 1.00 96.44 112 ASP A N 1
ATOM 879 C CA . ASP A 1 112 ? 13.340 2.224 -15.595 1.00 96.44 112 ASP A CA 1
ATOM 880 C C . ASP A 1 112 ? 13.025 3.385 -14.658 1.00 96.44 112 ASP A C 1
ATOM 882 O O . ASP A 1 112 ? 13.802 4.325 -14.500 1.00 96.44 112 ASP A O 1
ATOM 886 N N . SER A 1 113 ? 11.841 3.334 -14.055 1.00 96.88 113 SER A N 1
ATOM 887 C CA . SER A 1 113 ? 11.336 4.396 -13.200 1.00 96.88 113 SER A CA 1
ATOM 888 C C . SER A 1 113 ? 10.543 3.827 -12.041 1.00 96.88 113 SER A C 1
ATOM 890 O O . SER A 1 113 ? 9.918 2.772 -12.156 1.00 96.88 113 SER A O 1
ATOM 892 N N . SER A 1 114 ? 10.575 4.536 -10.920 1.00 97.62 114 SER A N 1
ATOM 893 C CA . SER A 1 114 ? 9.736 4.252 -9.764 1.00 97.62 114 SER A CA 1
ATOM 894 C C . SER A 1 114 ? 9.122 5.532 -9.222 1.00 97.62 114 SER A C 1
ATOM 896 O O . SER A 1 114 ? 9.709 6.611 -9.333 1.00 97.62 114 SER A O 1
ATOM 898 N N . ALA A 1 115 ? 7.934 5.407 -8.645 1.00 98.19 115 ALA A N 1
ATOM 899 C CA . ALA A 1 115 ? 7.248 6.459 -7.917 1.00 98.19 115 ALA A CA 1
ATOM 900 C C . ALA A 1 115 ? 6.706 5.870 -6.614 1.00 98.19 115 ALA A C 1
ATOM 902 O O . ALA A 1 115 ? 5.868 4.969 -6.648 1.00 98.19 115 ALA A O 1
ATOM 903 N N . ILE A 1 116 ? 7.198 6.376 -5.487 1.00 98.44 116 ILE A N 1
ATOM 904 C CA . ILE A 1 116 ? 6.758 6.012 -4.138 1.00 98.44 116 ILE A CA 1
ATOM 905 C C . ILE A 1 116 ? 5.925 7.162 -3.591 1.00 98.44 116 ILE A C 1
ATOM 907 O O . ILE A 1 116 ? 6.349 8.318 -3.666 1.00 98.44 116 ILE A O 1
ATOM 911 N N . THR A 1 117 ? 4.770 6.851 -3.016 1.00 98.38 117 THR A N 1
ATOM 912 C CA . THR A 1 117 ? 3.885 7.819 -2.373 1.00 98.38 117 THR A CA 1
ATOM 913 C C . THR A 1 117 ? 3.760 7.485 -0.893 1.00 98.38 117 THR A C 1
ATOM 915 O O . THR A 1 117 ? 3.178 6.470 -0.528 1.00 98.38 117 THR A O 1
ATOM 918 N N . ALA A 1 118 ? 4.265 8.375 -0.042 1.00 97.00 118 ALA A N 1
ATOM 919 C CA . ALA A 1 118 ? 4.000 8.346 1.390 1.00 97.00 118 ALA A CA 1
ATOM 920 C C . ALA A 1 118 ? 2.760 9.196 1.694 1.00 97.00 118 ALA A C 1
ATOM 922 O O . ALA A 1 118 ? 2.595 10.293 1.145 1.00 97.00 118 ALA A O 1
ATOM 923 N N . TYR A 1 119 ? 1.899 8.713 2.586 1.00 98.12 119 TYR A N 1
ATOM 924 C CA . TYR A 1 119 ? 0.656 9.389 2.954 1.00 98.12 119 TYR A CA 1
ATOM 925 C C . TYR A 1 119 ? 0.747 10.019 4.339 1.00 98.12 119 TYR A C 1
ATOM 927 O O . TYR A 1 119 ? 1.370 9.486 5.251 1.00 98.12 119 TYR A O 1
ATOM 935 N N . TRP A 1 120 ? 0.061 11.145 4.497 1.00 97.50 120 TRP A N 1
ATOM 936 C CA . TRP A 1 120 ? -0.279 11.706 5.793 1.00 97.50 120 TRP A CA 1
ATOM 937 C C . TRP A 1 120 ? -1.720 11.336 6.134 1.00 97.50 120 TRP A C 1
ATOM 939 O O . TRP A 1 120 ? -2.613 11.435 5.286 1.00 97.50 120 TRP A O 1
ATOM 949 N N . ILE A 1 121 ? -1.934 10.947 7.388 1.00 97.75 121 ILE A N 1
ATOM 950 C CA . ILE A 1 121 ? -3.244 10.665 7.971 1.00 97.75 121 ILE A CA 1
ATOM 951 C C . ILE A 1 121 ? -3.477 11.703 9.069 1.00 97.75 121 ILE A C 1
ATOM 953 O O . ILE A 1 121 ? -2.642 11.882 9.958 1.00 97.75 121 ILE A O 1
ATOM 957 N N . SER A 1 122 ? -4.600 12.415 9.009 1.00 97.56 122 SER A N 1
ATOM 958 C CA . SER A 1 122 ? -4.960 13.378 10.046 1.00 97.56 122 SER A CA 1
ATOM 959 C C . SER A 1 122 ? -5.314 12.682 11.358 1.00 97.56 122 SER A C 1
ATOM 961 O O . SER A 1 122 ? -5.694 11.510 11.377 1.00 97.56 122 SER A O 1
ATOM 963 N N . ALA A 1 123 ? -5.334 13.445 12.452 1.00 96.56 123 ALA A N 1
ATOM 964 C CA . ALA A 1 123 ? -6.073 13.034 13.641 1.00 96.56 123 ALA A CA 1
ATOM 965 C C . ALA A 1 123 ? -7.546 12.730 13.293 1.00 96.56 123 ALA A C 1
ATOM 967 O O . ALA A 1 123 ? -8.081 13.259 12.306 1.00 96.56 123 ALA A O 1
ATOM 968 N N . ALA A 1 124 ? -8.193 11.890 14.103 1.00 96.88 124 ALA A N 1
ATOM 969 C CA . ALA A 1 124 ? -9.600 11.554 13.923 1.00 96.88 124 ALA A CA 1
ATOM 970 C C . ALA A 1 124 ? -10.461 12.823 14.017 1.00 96.88 124 ALA A C 1
ATOM 972 O O . ALA A 1 124 ? -10.420 13.559 15.000 1.00 96.88 124 ALA A O 1
ATOM 973 N N . THR A 1 125 ? -11.237 13.076 12.969 1.00 97.75 125 THR A N 1
ATOM 974 C CA . THR A 1 125 ? -12.199 14.186 12.893 1.00 97.75 125 THR A CA 1
ATOM 975 C C . THR A 1 125 ? -13.542 13.827 13.523 1.00 97.75 125 THR A C 1
ATOM 977 O O . THR A 1 125 ? -14.280 14.710 13.946 1.00 97.75 125 THR A O 1
ATOM 980 N N . ALA A 1 126 ? -13.837 12.531 13.618 1.00 97.25 126 ALA A N 1
ATOM 981 C CA . ALA A 1 126 ? -14.954 11.976 14.364 1.00 97.25 126 ALA A CA 1
ATOM 982 C C . ALA A 1 126 ? -14.588 10.571 14.853 1.00 97.25 126 ALA A C 1
ATOM 984 O O . ALA A 1 126 ? -13.832 9.862 14.184 1.00 97.25 126 ALA A O 1
ATOM 985 N N . THR A 1 127 ? -15.164 10.173 15.985 1.00 96.94 127 THR A N 1
ATOM 986 C CA . THR A 1 127 ? -14.973 8.849 16.583 1.00 96.94 127 THR A CA 1
ATOM 987 C C . THR A 1 127 ? -16.312 8.321 17.078 1.00 96.94 127 THR A C 1
ATOM 989 O O . THR A 1 127 ? -17.037 9.031 17.775 1.00 96.94 127 THR A O 1
ATOM 992 N N . ARG A 1 128 ? -16.626 7.062 16.763 1.00 95.81 128 ARG A N 1
ATOM 993 C CA . ARG A 1 128 ? -17.762 6.328 17.330 1.00 95.81 128 ARG A CA 1
ATOM 994 C C . ARG A 1 128 ? -17.258 5.083 18.047 1.00 95.81 128 ARG A C 1
ATOM 996 O O . ARG A 1 128 ? -16.609 4.231 17.441 1.00 95.81 128 ARG A O 1
ATOM 1003 N N . ALA A 1 129 ? -17.581 4.963 19.330 1.00 94.62 129 ALA A N 1
ATOM 1004 C CA . ALA A 1 129 ? -17.306 3.745 20.080 1.00 94.62 129 ALA A CA 1
ATOM 1005 C C . ALA A 1 129 ? -18.148 2.578 19.541 1.00 94.62 129 ALA A C 1
ATOM 1007 O O . ALA A 1 129 ? -19.320 2.751 19.203 1.00 94.62 129 ALA A O 1
ATOM 1008 N N . ARG A 1 130 ? -17.543 1.389 19.477 1.00 91.75 130 ARG A N 1
ATOM 1009 C CA . ARG A 1 130 ? -18.189 0.147 19.041 1.00 91.75 130 ARG A CA 1
ATOM 1010 C C . ARG A 1 130 ? -18.019 -0.898 20.138 1.00 91.75 130 ARG A C 1
ATOM 1012 O O . ARG A 1 130 ? -16.924 -1.069 20.663 1.00 91.75 130 ARG A O 1
ATOM 1019 N N . SER A 1 131 ? -19.094 -1.584 20.518 1.00 89.19 131 SER A N 1
ATOM 1020 C CA . SER A 1 131 ? -19.012 -2.595 21.578 1.00 89.19 131 SER A CA 1
ATOM 1021 C C . SER A 1 131 ? -18.252 -3.834 21.090 1.00 89.19 131 SER A C 1
ATOM 1023 O O . SER A 1 131 ? -18.609 -4.431 20.072 1.00 89.19 131 SER A O 1
ATOM 1025 N N . GLY A 1 132 ? -17.193 -4.217 21.810 1.00 86.31 132 GLY A N 1
ATOM 1026 C CA . GLY A 1 132 ? -16.362 -5.381 21.481 1.00 86.31 132 GLY A CA 1
ATOM 1027 C C . GLY A 1 132 ? -15.561 -5.253 20.178 1.00 86.31 132 GLY A C 1
ATOM 1028 O O . GLY A 1 132 ? -15.238 -6.277 19.578 1.00 86.31 132 GLY A O 1
ATOM 1029 N N . LEU A 1 133 ? -15.299 -4.024 19.719 1.00 88.88 133 LEU A N 1
ATOM 1030 C CA . LEU A 1 133 ? -14.487 -3.687 18.545 1.00 88.88 133 LEU A CA 1
ATOM 1031 C C . LEU A 1 133 ? -13.716 -2.387 18.799 1.00 88.88 133 LEU A C 1
ATOM 1033 O O . LEU A 1 133 ? -14.123 -1.564 19.619 1.00 88.88 133 LEU A O 1
ATOM 1037 N N . THR A 1 134 ? -12.643 -2.163 18.044 1.00 89.06 134 THR A N 1
ATOM 1038 C CA . THR A 1 134 ? -11.942 -0.872 18.029 1.00 89.06 134 THR A CA 1
ATOM 1039 C C . THR A 1 134 ? -12.892 0.243 17.596 1.00 89.06 134 THR A C 1
ATOM 1041 O O . THR A 1 134 ? -13.729 0.042 16.715 1.00 89.06 134 THR A O 1
ATOM 1044 N N . ALA A 1 135 ? -12.778 1.430 18.197 1.00 91.38 135 ALA A N 1
ATOM 1045 C CA . ALA A 1 135 ? -13.602 2.577 17.820 1.00 91.38 135 ALA A CA 1
ATOM 1046 C C . ALA A 1 135 ? -13.457 2.898 16.322 1.00 91.38 135 ALA A C 1
ATOM 1048 O O . ALA A 1 135 ? -12.363 2.835 15.769 1.00 91.38 135 ALA A O 1
ATOM 1049 N N . MET A 1 136 ? -14.568 3.236 15.671 1.00 92.62 136 MET A N 1
ATOM 1050 C CA . MET A 1 136 ? -14.561 3.668 14.276 1.00 92.62 136 MET A CA 1
ATOM 1051 C C . MET A 1 136 ? -14.169 5.142 14.218 1.00 92.62 136 MET A C 1
ATOM 1053 O O . MET A 1 136 ? -14.795 5.967 14.891 1.00 92.62 136 MET A O 1
ATOM 1057 N N . THR A 1 137 ? -13.169 5.479 13.411 1.00 94.94 137 THR A N 1
ATOM 1058 C CA . THR A 1 137 ? -12.677 6.850 13.246 1.00 94.94 137 THR A CA 1
ATOM 1059 C C . THR A 1 137 ? -12.859 7.343 11.818 1.00 94.94 137 THR A C 1
ATOM 1061 O O . THR A 1 137 ? -12.843 6.574 10.860 1.00 94.94 137 THR A O 1
ATOM 1064 N N . ALA A 1 138 ? -13.054 8.652 11.676 1.00 96.75 138 ALA A N 1
ATOM 1065 C CA . ALA A 1 138 ? -13.033 9.334 10.389 1.00 96.75 138 ALA A CA 1
ATOM 1066 C C . ALA A 1 138 ? -11.764 10.183 10.287 1.00 96.75 138 ALA A C 1
ATOM 1068 O O . ALA A 1 138 ? -11.609 11.166 11.017 1.00 96.75 138 ALA A O 1
ATOM 1069 N N . ASN A 1 139 ? -10.872 9.839 9.363 1.00 97.56 139 ASN A N 1
ATOM 1070 C CA . ASN A 1 139 ? -9.593 10.516 9.164 1.00 97.56 139 ASN A CA 1
ATOM 1071 C C . ASN A 1 139 ? -9.532 11.127 7.758 1.00 97.56 139 ASN A C 1
ATOM 1073 O O . ASN A 1 139 ? -10.143 10.628 6.813 1.00 97.56 139 ASN A O 1
ATOM 1077 N N . ARG A 1 140 ? -8.778 12.217 7.605 1.00 97.81 140 ARG A N 1
ATOM 1078 C CA . ARG A 1 140 ? -8.410 12.758 6.291 1.00 97.81 140 ARG A CA 1
ATOM 1079 C C . ARG A 1 140 ? -7.086 12.147 5.867 1.00 97.81 140 ARG A C 1
ATOM 1081 O O . ARG A 1 140 ? -6.194 11.985 6.694 1.00 97.81 140 ARG A O 1
ATOM 1088 N N . ILE A 1 141 ? -6.955 11.852 4.579 1.00 98.00 141 ILE A N 1
ATOM 1089 C CA . ILE A 1 141 ? -5.749 11.248 4.017 1.00 98.00 141 ILE A CA 1
ATOM 1090 C C . ILE A 1 141 ? -5.335 12.037 2.787 1.00 98.00 141 ILE A C 1
ATOM 1092 O O . ILE A 1 141 ? -6.161 12.298 1.910 1.00 98.00 141 ILE A O 1
ATOM 1096 N N . ALA A 1 142 ? -4.053 12.374 2.706 1.00 97.44 142 ALA A N 1
ATOM 1097 C CA . ALA A 1 142 ? -3.466 13.029 1.547 1.00 97.44 142 ALA A CA 1
ATOM 1098 C C . ALA A 1 142 ? -2.054 12.486 1.281 1.00 97.44 142 ALA A C 1
ATOM 1100 O O . ALA A 1 142 ? -1.377 12.079 2.228 1.00 97.44 142 ALA A O 1
ATOM 1101 N N . PRO A 1 143 ? -1.580 12.478 0.023 1.00 97.62 143 PRO A N 1
ATOM 1102 C CA . PRO A 1 143 ? -0.162 12.291 -0.258 1.00 97.62 143 PRO A CA 1
ATOM 1103 C C . PRO A 1 143 ? 0.657 13.357 0.480 1.00 97.62 143 PRO A C 1
ATOM 1105 O O . PRO A 1 143 ? 0.401 14.550 0.326 1.00 97.62 143 PRO A O 1
ATOM 1108 N N . ALA A 1 144 ? 1.620 12.927 1.288 1.00 97.00 144 ALA A N 1
ATOM 1109 C CA . ALA A 1 144 ? 2.532 13.812 2.008 1.00 97.00 144 ALA A CA 1
ATOM 1110 C C . ALA A 1 144 ? 3.821 14.042 1.219 1.00 97.00 144 ALA A C 1
ATOM 1112 O O . ALA A 1 144 ? 4.351 15.149 1.174 1.00 97.00 144 ALA A O 1
ATOM 1113 N N . LEU A 1 145 ? 4.317 12.978 0.588 1.00 96.94 145 LEU A N 1
ATOM 1114 C CA . LEU A 1 145 ? 5.539 12.991 -0.195 1.00 96.94 145 LEU A CA 1
ATOM 1115 C C . LEU A 1 145 ? 5.390 12.028 -1.367 1.00 96.94 145 LEU A C 1
ATOM 1117 O O . LEU A 1 145 ? 4.899 10.913 -1.208 1.00 96.94 145 LEU A O 1
ATOM 1121 N N . THR A 1 146 ? 5.843 12.452 -2.543 1.00 97.25 146 THR A N 1
ATOM 1122 C CA . THR A 1 146 ? 6.048 11.553 -3.678 1.00 97.25 146 THR A CA 1
ATOM 1123 C C . THR A 1 146 ? 7.501 11.632 -4.110 1.00 97.25 146 THR A C 1
ATOM 1125 O O . THR A 1 146 ? 7.989 12.704 -4.461 1.00 97.25 146 THR A O 1
ATOM 1128 N N . VAL A 1 147 ? 8.192 10.496 -4.076 1.00 97.44 147 VAL A N 1
ATOM 1129 C CA . VAL A 1 147 ? 9.578 10.366 -4.532 1.00 97.44 147 VAL A CA 1
ATOM 1130 C C . VAL A 1 147 ? 9.559 9.615 -5.849 1.00 97.44 147 VAL A C 1
ATOM 1132 O O . VAL A 1 147 ? 9.106 8.477 -5.905 1.00 97.44 147 VAL A O 1
ATOM 1135 N N . SER A 1 148 ? 10.046 10.251 -6.912 1.00 96.44 148 SER A N 1
ATOM 1136 C CA . SER A 1 148 ? 10.187 9.614 -8.220 1.00 96.44 148 SER A CA 1
ATOM 1137 C C . SER A 1 148 ? 11.654 9.463 -8.593 1.00 96.44 148 SER A C 1
ATOM 1139 O O . SER A 1 148 ? 12.462 10.364 -8.361 1.00 96.44 148 SER A O 1
ATOM 1141 N N . LYS A 1 149 ? 11.996 8.327 -9.193 1.00 94.25 149 LYS A N 1
ATOM 1142 C CA . LYS A 1 149 ? 13.315 8.055 -9.761 1.00 94.25 149 LYS A CA 1
ATOM 1143 C C . LYS A 1 149 ? 13.157 7.609 -11.202 1.00 94.25 149 LYS A C 1
ATOM 1145 O O . LYS A 1 149 ? 12.193 6.931 -11.548 1.00 94.25 149 LYS A O 1
ATOM 1150 N N . ARG A 1 150 ? 14.128 7.977 -12.033 1.00 94.94 150 ARG A N 1
ATOM 1151 C CA . ARG A 1 150 ? 14.247 7.490 -13.402 1.00 94.94 150 ARG A CA 1
ATOM 1152 C C . ARG A 1 150 ? 15.708 7.242 -13.733 1.00 94.94 150 ARG A C 1
ATOM 1154 O O . ARG A 1 150 ? 16.558 8.066 -13.399 1.00 94.94 150 ARG A O 1
ATOM 1161 N N . VAL A 1 151 ? 15.987 6.125 -14.388 1.00 90.25 151 VAL A N 1
ATOM 1162 C CA . VAL A 1 151 ? 17.318 5.820 -14.902 1.00 90.25 151 VAL A CA 1
ATOM 1163 C C . VAL A 1 151 ? 17.610 6.761 -16.069 1.00 90.25 151 VAL A C 1
ATOM 1165 O O . VAL A 1 151 ? 16.849 6.849 -17.032 1.00 90.25 151 VAL A O 1
ATOM 1168 N N . THR A 1 152 ? 18.717 7.492 -15.985 1.00 84.00 152 THR A N 1
ATOM 1169 C CA . THR A 1 152 ? 19.229 8.311 -17.083 1.00 84.00 152 THR A CA 1
ATOM 1170 C C . THR A 1 152 ? 20.508 7.681 -17.615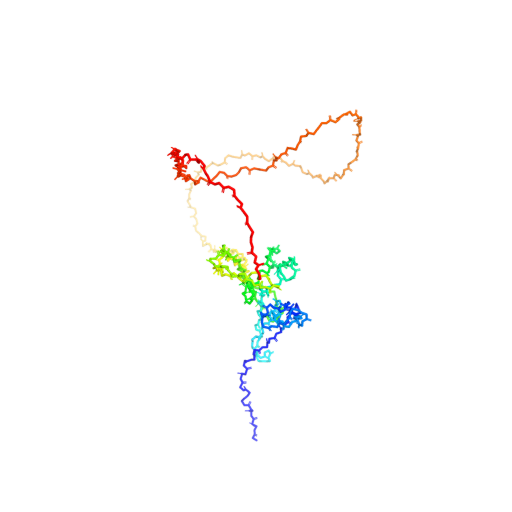 1.00 84.00 152 THR A C 1
ATOM 1172 O O . THR A 1 152 ? 21.403 7.311 -16.858 1.00 84.00 152 THR A O 1
ATOM 1175 N N . SER A 1 153 ? 20.616 7.542 -18.935 1.00 77.06 153 SER A N 1
ATOM 1176 C CA . SER A 1 153 ? 21.889 7.183 -19.556 1.00 77.06 153 SER A CA 1
ATOM 1177 C C . SER A 1 153 ? 22.812 8.401 -19.513 1.00 77.06 153 SER A C 1
ATOM 1179 O O . SER A 1 153 ? 22.471 9.446 -20.074 1.00 77.06 153 SER A O 1
ATOM 1181 N N . SER A 1 154 ? 23.986 8.290 -18.893 1.00 59.31 154 SER A N 1
ATOM 1182 C CA . SER A 1 154 ? 25.021 9.318 -18.999 1.00 59.31 154 SER A CA 1
ATOM 1183 C C . SER A 1 154 ? 25.585 9.305 -20.423 1.00 59.31 154 SER A C 1
ATOM 1185 O O . SER A 1 154 ? 26.436 8.480 -20.752 1.00 59.31 154 SER A O 1
ATOM 1187 N N . GLY A 1 155 ? 25.099 10.184 -21.297 1.00 55.47 155 GLY A N 1
ATOM 1188 C CA . GLY A 1 155 ? 25.745 10.398 -22.588 1.00 55.47 155 GLY A CA 1
ATOM 1189 C C . GLY A 1 155 ? 27.149 10.952 -22.353 1.00 55.47 155 GLY A C 1
ATOM 1190 O O . GLY A 1 155 ? 27.285 12.046 -21.807 1.00 55.47 155 GLY A O 1
ATOM 1191 N N . SER A 1 156 ? 28.199 10.217 -22.733 1.00 60.84 156 SER A N 1
ATOM 1192 C CA . SER A 1 156 ? 29.544 10.799 -22.804 1.00 60.84 156 SER A CA 1
ATOM 1193 C C . SER A 1 156 ? 29.498 12.034 -23.708 1.00 60.84 156 SER A C 1
ATOM 1195 O O . SER A 1 156 ? 28.878 11.958 -24.775 1.00 60.84 156 SER A O 1
ATOM 1197 N N . PRO A 1 157 ? 30.149 13.157 -23.344 1.00 56.06 157 PRO A N 1
ATOM 1198 C CA . PRO A 1 157 ? 30.231 14.301 -24.237 1.00 56.06 157 PRO A CA 1
ATOM 1199 C C . PRO A 1 157 ? 30.810 13.827 -25.566 1.00 56.06 157 PRO A C 1
ATOM 1201 O O . PRO A 1 157 ? 31.873 13.200 -25.593 1.00 56.06 157 PRO A O 1
ATOM 1204 N N . ALA A 1 158 ? 30.100 14.094 -26.662 1.00 54.31 158 ALA A N 1
ATOM 1205 C CA . ALA A 1 158 ? 30.623 13.840 -27.991 1.00 54.31 158 ALA A CA 1
ATOM 1206 C C . ALA A 1 158 ? 31.996 14.515 -28.087 1.00 54.31 158 ALA A C 1
ATOM 1208 O O . ALA A 1 158 ? 32.110 15.734 -27.936 1.00 54.31 158 ALA A O 1
ATOM 1209 N N . ARG A 1 159 ? 33.047 13.710 -28.282 1.00 55.94 159 ARG A N 1
ATOM 1210 C CA . ARG A 1 159 ? 34.413 14.193 -28.496 1.00 55.94 159 ARG A CA 1
ATOM 1211 C C . ARG A 1 159 ? 34.341 15.250 -29.602 1.00 55.94 159 ARG A C 1
ATOM 1213 O O . ARG A 1 159 ? 33.925 14.882 -30.704 1.00 55.94 159 ARG A O 1
ATOM 1220 N N . PRO A 1 160 ? 34.692 16.528 -29.354 1.00 56.00 160 PRO A N 1
ATOM 1221 C CA . PRO A 1 160 ? 34.577 17.549 -30.380 1.00 56.00 160 PRO A CA 1
ATOM 1222 C C . PRO A 1 160 ? 35.369 17.085 -31.598 1.00 56.00 160 PRO A C 1
ATOM 1224 O O . PRO A 1 160 ? 36.566 16.793 -31.513 1.00 56.00 160 PRO A O 1
ATOM 1227 N N . GLY A 1 161 ? 34.654 16.922 -32.713 1.00 54.16 161 GLY A N 1
ATOM 1228 C CA . GLY A 1 161 ? 35.223 16.461 -33.965 1.00 54.16 161 GLY A CA 1
ATOM 1229 C C . GLY A 1 161 ? 36.433 17.318 -34.305 1.00 54.16 161 GLY A C 1
ATOM 1230 O O . GLY A 1 161 ? 36.364 18.548 -34.298 1.00 54.16 161 GLY A O 1
ATOM 1231 N N . ARG A 1 162 ? 37.563 16.661 -34.569 1.00 58.06 162 ARG A N 1
ATOM 1232 C CA . ARG A 1 162 ? 38.828 17.293 -34.942 1.00 58.06 162 ARG A CA 1
ATOM 1233 C C . ARG A 1 162 ? 38.631 18.000 -36.290 1.00 58.06 162 ARG A C 1
ATOM 1235 O O . ARG A 1 162 ? 38.906 17.415 -37.334 1.00 58.06 162 ARG A O 1
ATOM 1242 N N . ARG A 1 163 ? 38.125 19.241 -36.295 1.00 51.62 163 ARG A N 1
ATOM 1243 C CA . ARG A 1 163 ? 38.116 20.088 -37.498 1.00 51.62 163 ARG A CA 1
ATOM 1244 C C . ARG A 1 163 ? 39.568 20.228 -37.945 1.00 51.62 163 ARG A C 1
ATOM 1246 O O . ARG A 1 163 ? 40.386 20.815 -37.241 1.00 51.62 163 ARG A O 1
ATOM 1253 N N . LYS A 1 164 ? 39.909 19.653 -39.101 1.00 49.53 164 LYS A N 1
ATOM 1254 C CA . LYS A 1 164 ? 41.164 19.967 -39.786 1.00 49.53 164 LYS A CA 1
ATOM 1255 C C . LYS A 1 164 ? 41.078 21.434 -40.209 1.00 49.53 164 LYS A C 1
ATOM 1257 O O . LYS A 1 164 ? 40.393 21.755 -41.173 1.00 49.53 164 LYS A O 1
ATOM 1262 N N . LEU A 1 165 ? 41.724 22.317 -39.452 1.00 49.09 165 LEU A N 1
ATOM 1263 C CA . LEU A 1 165 ? 41.940 23.700 -39.866 1.00 49.09 165 LEU A CA 1
ATOM 1264 C C . LEU A 1 165 ? 42.849 23.693 -41.110 1.00 49.09 165 LEU A C 1
ATOM 1266 O O . LEU A 1 165 ? 43.887 23.018 -41.082 1.00 49.09 165 LEU A O 1
ATOM 1270 N N . PRO A 1 166 ? 42.496 24.394 -42.203 1.00 55.56 166 PRO A N 1
ATOM 1271 C CA . PRO A 1 166 ? 43.419 24.581 -43.312 1.00 55.56 166 PRO A CA 1
ATOM 1272 C C . PRO A 1 166 ? 44.632 25.392 -42.840 1.00 55.56 166 PRO A C 1
ATOM 1274 O O . PRO A 1 166 ? 44.506 26.398 -42.142 1.00 55.56 166 PRO A O 1
ATOM 1277 N N . ARG A 1 167 ? 45.830 24.928 -43.208 1.00 59.88 167 ARG A N 1
ATOM 1278 C CA . ARG A 1 167 ? 47.101 25.580 -42.871 1.00 59.88 167 ARG A CA 1
ATOM 1279 C C . ARG A 1 167 ? 47.231 26.875 -43.677 1.00 59.88 167 ARG A C 1
ATOM 1281 O O . ARG A 1 167 ? 47.513 26.816 -44.870 1.00 59.88 167 ARG A O 1
ATOM 1288 N N . ARG A 1 168 ? 47.115 28.033 -43.022 1.00 54.31 168 ARG A N 1
ATOM 1289 C CA . ARG A 1 168 ? 47.764 29.276 -43.470 1.00 54.31 168 ARG A CA 1
ATOM 1290 C C . ARG A 1 168 ? 48.156 30.158 -42.274 1.00 54.31 168 ARG A C 1
ATOM 1292 O O . ARG A 1 168 ? 47.313 30.751 -41.624 1.00 54.31 168 ARG A O 1
ATOM 1299 N N . VAL A 1 169 ? 49.461 30.105 -41.999 1.00 43.12 169 VAL A N 1
ATOM 1300 C CA . VAL A 1 169 ? 50.416 31.124 -41.516 1.00 43.12 169 VAL A CA 1
ATOM 1301 C C . VAL A 1 169 ? 49.972 32.182 -40.481 1.00 43.12 169 VAL A C 1
ATOM 1303 O O . VAL A 1 169 ? 49.210 33.088 -40.780 1.00 43.12 169 VAL A O 1
ATOM 1306 N N . MET A 1 170 ? 50.595 32.047 -39.300 1.00 41.41 170 MET A N 1
ATOM 1307 C CA . MET A 1 170 ? 51.124 33.018 -38.318 1.00 41.41 170 MET A CA 1
ATOM 1308 C C . MET A 1 170 ? 50.620 34.473 -38.289 1.00 41.41 170 MET A C 1
ATOM 1310 O O . MET A 1 170 ? 50.890 35.248 -39.201 1.00 41.41 170 MET A O 1
ATOM 1314 N N . ALA A 1 171 ? 50.148 34.889 -37.107 1.00 36.47 171 ALA A N 1
ATOM 1315 C CA . ALA A 1 171 ? 50.536 36.166 -36.510 1.00 36.47 171 ALA A CA 1
ATOM 1316 C C . ALA A 1 171 ? 50.598 36.061 -34.974 1.00 36.47 171 ALA A C 1
ATOM 1318 O O . ALA A 1 171 ? 49.817 35.360 -34.335 1.00 36.47 171 ALA A O 1
ATOM 1319 N N . VAL A 1 172 ? 51.608 36.746 -34.452 1.00 45.19 172 VAL A N 1
ATOM 1320 C CA . VAL A 1 172 ? 52.138 36.837 -33.089 1.00 45.19 172 VAL A CA 1
ATOM 1321 C C . VAL A 1 172 ? 51.130 37.322 -32.041 1.00 45.19 172 VAL A C 1
ATOM 1323 O O . VAL A 1 172 ? 50.430 38.303 -32.268 1.00 45.19 172 VAL A O 1
ATOM 1326 N N . ALA A 1 173 ? 51.183 36.723 -30.847 1.00 41.19 173 ALA A N 1
ATOM 1327 C CA . ALA A 1 173 ? 51.125 37.456 -29.581 1.00 41.19 173 ALA A CA 1
ATOM 1328 C C . ALA A 1 173 ? 51.814 36.643 -28.471 1.00 41.19 173 ALA A C 1
ATOM 1330 O O . ALA A 1 173 ? 51.395 35.544 -28.114 1.00 41.19 173 ALA A O 1
ATOM 1331 N N . ASP A 1 174 ? 52.900 37.218 -27.974 1.00 40.53 174 ASP A N 1
ATOM 1332 C CA . ASP A 1 174 ? 53.697 36.816 -26.821 1.00 40.53 174 ASP A CA 1
ATOM 1333 C C . ASP A 1 174 ? 53.032 37.293 -25.516 1.00 40.53 174 ASP A C 1
ATOM 1335 O O . ASP A 1 174 ? 52.648 38.465 -25.437 1.0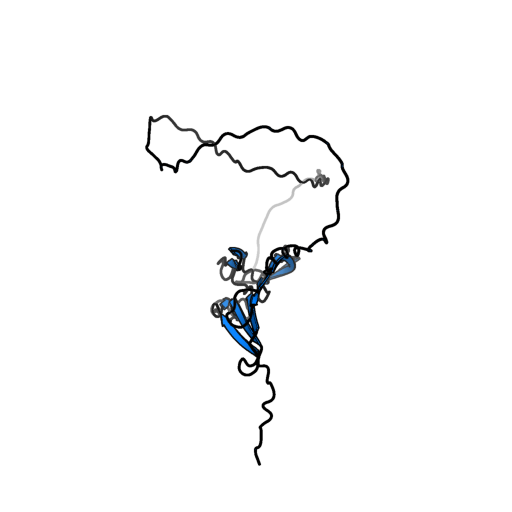0 40.53 174 ASP A O 1
ATOM 1339 N N . ARG A 1 175 ? 52.924 36.418 -24.500 1.00 38.50 175 ARG A N 1
ATOM 1340 C CA . ARG A 1 175 ? 53.233 36.773 -23.099 1.00 38.50 175 ARG A CA 1
ATOM 1341 C C . ARG A 1 175 ? 53.280 35.549 -22.168 1.00 38.50 175 ARG A C 1
ATOM 1343 O O . ARG A 1 175 ? 52.259 35.037 -21.720 1.00 38.50 175 ARG A O 1
ATOM 1350 N N . THR A 1 176 ? 54.508 35.096 -21.924 1.00 38.97 176 THR A N 1
ATOM 1351 C CA . THR A 1 176 ? 55.062 34.560 -20.661 1.00 38.97 176 THR A CA 1
ATOM 1352 C C . THR A 1 176 ? 54.126 33.875 -19.647 1.00 38.97 176 THR A C 1
ATOM 1354 O O . THR A 1 176 ? 53.527 34.516 -18.788 1.00 38.97 176 THR A O 1
ATOM 1357 N N . ALA A 1 177 ? 54.182 32.537 -19.600 1.00 36.59 177 ALA A N 1
ATOM 1358 C CA . ALA A 1 177 ? 53.940 31.771 -18.375 1.00 36.59 177 ALA A CA 1
ATOM 1359 C C . ALA A 1 177 ? 55.257 31.124 -17.929 1.00 36.59 177 ALA A C 1
ATOM 1361 O O . ALA A 1 177 ? 55.814 30.252 -18.596 1.00 36.59 177 ALA A O 1
ATOM 1362 N N . ARG A 1 178 ? 55.776 31.640 -16.816 1.00 35.62 178 ARG A N 1
ATOM 1363 C CA . ARG A 1 178 ? 56.987 31.197 -16.132 1.00 35.62 178 ARG A CA 1
ATOM 1364 C C . ARG A 1 178 ? 56.768 29.800 -15.549 1.00 35.62 178 ARG A C 1
ATOM 1366 O O . ARG A 1 178 ? 55.814 29.566 -14.817 1.00 35.62 178 ARG A O 1
ATOM 1373 N N . THR A 1 179 ? 57.687 28.915 -15.898 1.00 41.53 179 THR A N 1
ATOM 1374 C CA . THR A 1 179 ? 57.905 27.566 -15.383 1.00 41.53 179 THR A CA 1
ATOM 1375 C C . THR A 1 179 ? 58.083 27.558 -13.866 1.00 41.53 179 THR A C 1
ATOM 1377 O O . THR A 1 179 ? 58.884 28.341 -13.359 1.00 41.53 179 THR A O 1
ATOM 1380 N N . ASP A 1 180 ? 57.477 26.588 -13.179 1.00 32.59 180 ASP A N 1
ATOM 1381 C CA . ASP A 1 180 ? 58.241 25.852 -12.173 1.00 32.59 180 ASP A CA 1
ATOM 1382 C C . ASP A 1 180 ? 57.951 24.345 -12.225 1.00 32.59 180 ASP A C 1
ATOM 1384 O O . ASP A 1 180 ? 56.833 23.901 -12.491 1.00 32.59 180 ASP A O 1
ATOM 1388 N N . ARG A 1 181 ? 59.037 23.588 -12.069 1.00 39.38 181 ARG A N 1
ATOM 1389 C CA . ARG A 1 181 ? 59.178 22.125 -12.090 1.00 39.38 181 ARG A CA 1
ATOM 1390 C C . ARG A 1 181 ? 58.693 21.602 -10.723 1.00 39.38 181 ARG A C 1
ATOM 1392 O O . ARG A 1 181 ? 58.853 22.278 -9.723 1.00 39.38 181 ARG A O 1
ATOM 1399 N N . GLY A 1 182 ? 58.020 20.465 -10.573 1.00 37.81 182 GLY A N 1
ATOM 1400 C CA . GLY A 1 182 ? 58.440 19.129 -10.977 1.00 37.81 182 GLY A CA 1
ATOM 1401 C C . GLY A 1 182 ? 59.331 18.504 -9.896 1.00 37.81 182 GLY A C 1
ATOM 1402 O O . GLY A 1 182 ? 60.532 18.736 -9.926 1.00 37.81 182 GLY A O 1
ATOM 1403 N N . VAL A 1 183 ? 58.763 17.683 -9.000 1.00 37.59 183 VAL A N 1
ATOM 1404 C CA . VAL A 1 183 ? 59.487 16.618 -8.275 1.00 37.59 183 VAL A CA 1
ATOM 1405 C C . VAL A 1 183 ? 58.589 15.382 -8.163 1.00 37.59 183 VAL A C 1
ATOM 1407 O O . VAL A 1 183 ? 57.431 15.459 -7.760 1.00 37.59 183 VAL A O 1
ATOM 1410 N N . THR A 1 184 ? 59.167 14.254 -8.561 1.00 36.31 184 THR A N 1
ATOM 1411 C CA . THR A 1 184 ? 58.632 12.888 -8.611 1.00 36.31 184 THR A CA 1
ATOM 1412 C C . THR A 1 184 ? 59.048 12.109 -7.356 1.00 36.31 184 THR A C 1
ATOM 1414 O O . THR A 1 184 ? 60.192 12.282 -6.945 1.00 36.31 184 THR A O 1
ATOM 1417 N N . ALA A 1 185 ? 58.195 11.216 -6.819 1.00 32.25 185 ALA A N 1
ATOM 1418 C CA . ALA A 1 185 ? 58.555 9.859 -6.337 1.00 32.25 185 ALA A CA 1
ATOM 1419 C C . ALA A 1 185 ? 57.362 9.111 -5.674 1.00 32.25 185 ALA A C 1
ATOM 1421 O O . ALA A 1 185 ? 56.944 9.480 -4.584 1.00 32.25 185 ALA A O 1
ATOM 1422 N N . GLU A 1 186 ? 56.833 8.100 -6.386 1.00 40.69 186 GLU A N 1
ATOM 1423 C CA . GLU A 1 186 ? 56.723 6.649 -6.052 1.00 40.69 186 GLU A CA 1
ATOM 1424 C C . GLU A 1 186 ? 56.123 6.115 -4.703 1.00 40.69 186 GLU A C 1
ATOM 1426 O O . GLU A 1 186 ? 55.990 6.846 -3.727 1.00 40.69 186 GLU A O 1
ATOM 1431 N N . PRO A 1 187 ? 55.681 4.827 -4.663 1.00 55.75 187 PRO A N 1
ATOM 1432 C CA . PRO A 1 187 ? 54.446 4.372 -4.010 1.00 55.75 187 PRO A CA 1
ATOM 1433 C C . PRO A 1 187 ? 54.636 3.577 -2.701 1.00 55.75 187 PRO A C 1
ATOM 1435 O O . PRO A 1 187 ? 55.695 3.019 -2.429 1.00 55.75 187 PRO A O 1
ATOM 1438 N N . GLY A 1 188 ? 53.550 3.414 -1.932 1.00 33.25 188 GLY A N 1
ATOM 1439 C CA . GLY A 1 188 ? 53.490 2.495 -0.789 1.00 33.25 188 GLY A CA 1
ATOM 1440 C C . GLY A 1 188 ? 52.057 2.114 -0.405 1.00 33.25 188 GLY A C 1
ATOM 1441 O O . GLY A 1 188 ? 51.277 2.955 0.030 1.00 33.25 188 GLY A O 1
ATOM 1442 N N . SER A 1 189 ? 51.713 0.837 -0.592 1.00 45.03 189 SER A N 1
ATOM 1443 C CA . SER A 1 189 ? 50.495 0.189 -0.071 1.00 45.03 189 SER A CA 1
ATOM 1444 C C . SER A 1 189 ? 50.613 -0.134 1.439 1.00 45.03 189 SER A C 1
ATOM 1446 O O . SER A 1 189 ? 51.713 -0.060 1.986 1.00 45.03 189 SER A O 1
ATOM 1448 N N . PRO A 1 190 ? 49.499 -0.459 2.133 1.00 59.25 190 PRO A N 1
ATOM 1449 C CA . PRO A 1 190 ? 49.322 -0.232 3.571 1.00 59.25 190 PRO A CA 1
ATOM 1450 C C . PRO A 1 190 ? 49.604 -1.477 4.431 1.00 59.25 190 PRO A C 1
ATOM 1452 O O . PRO A 1 190 ? 49.641 -2.590 3.905 1.00 59.25 190 PRO A O 1
ATOM 1455 N N . PRO A 1 191 ? 49.657 -1.327 5.768 1.00 39.75 191 PRO A N 1
ATOM 1456 C CA . PRO A 1 191 ? 49.307 -2.438 6.652 1.00 39.75 191 PRO A CA 1
ATOM 1457 C C . PRO A 1 191 ? 48.120 -2.169 7.601 1.00 39.75 191 PRO A C 1
ATOM 1459 O O . PRO A 1 191 ? 47.900 -1.071 8.107 1.00 39.75 191 PRO A O 1
ATOM 1462 N N . SER A 1 192 ? 47.375 -3.258 7.806 1.00 37.59 192 SER A N 1
ATOM 1463 C CA . SER A 1 192 ? 46.248 -3.518 8.720 1.00 37.59 192 SER A CA 1
ATOM 1464 C C . SER A 1 192 ? 46.659 -3.595 10.222 1.00 37.59 192 SER A C 1
ATOM 1466 O O . SER A 1 192 ? 47.844 -3.461 10.517 1.00 37.59 192 SER A O 1
ATOM 1468 N N . PRO A 1 193 ? 45.714 -3.770 11.185 1.00 52.38 193 PRO A N 1
ATOM 1469 C CA . PRO A 1 193 ? 45.795 -3.180 12.536 1.00 52.38 193 PRO A CA 1
ATOM 1470 C C . PRO A 1 193 ? 46.139 -4.126 13.721 1.00 52.38 193 PRO A C 1
ATOM 1472 O O . PRO A 1 193 ? 46.072 -5.346 13.592 1.00 52.38 193 PRO A O 1
ATOM 1475 N N . SER A 1 194 ? 46.290 -3.492 14.909 1.00 40.06 194 SER A N 1
ATOM 1476 C CA . SER A 1 194 ? 46.098 -3.981 16.316 1.00 40.06 194 SER A CA 1
ATOM 1477 C C . SER A 1 194 ? 47.340 -4.576 17.036 1.00 40.06 194 SER A C 1
ATOM 1479 O O . SER A 1 194 ? 48.182 -5.121 16.331 1.00 40.06 194 SER A O 1
ATOM 1481 N N . PRO A 1 195 ? 47.504 -4.525 18.400 1.00 47.28 195 PRO A N 1
ATOM 1482 C CA . PRO A 1 195 ? 46.457 -4.650 19.436 1.00 47.28 195 PRO A CA 1
ATOM 1483 C C . PRO A 1 195 ? 46.561 -3.815 20.753 1.00 47.28 195 PRO A C 1
ATOM 1485 O O . PRO A 1 195 ? 47.573 -3.223 21.105 1.00 47.28 195 PRO A O 1
ATOM 1488 N N . LEU A 1 196 ? 45.427 -3.837 21.472 1.00 41.09 196 LEU A N 1
ATOM 1489 C CA . LEU A 1 196 ? 45.149 -3.772 22.925 1.00 41.09 196 LEU A CA 1
ATOM 1490 C C . LEU A 1 196 ? 46.181 -3.187 23.915 1.00 41.09 196 LEU A C 1
ATOM 1492 O O . LEU A 1 196 ? 47.248 -3.751 24.144 1.00 41.09 196 LEU A O 1
ATOM 1496 N N . ARG A 1 197 ? 45.717 -2.226 24.733 1.00 33.59 197 ARG A N 1
ATOM 1497 C CA . ARG A 1 197 ? 46.242 -1.985 26.090 1.00 33.59 197 ARG A CA 1
ATOM 1498 C C . ARG A 1 197 ? 45.119 -1.562 27.052 1.00 33.59 197 ARG A C 1
ATOM 1500 O O . ARG A 1 197 ? 44.514 -0.511 26.876 1.00 33.59 197 ARG A O 1
ATOM 1507 N N . ARG A 1 198 ? 44.832 -2.389 28.071 1.00 37.06 198 ARG A N 1
ATOM 1508 C CA . ARG A 1 198 ? 44.064 -2.003 29.284 1.00 37.06 198 ARG A CA 1
ATOM 1509 C C . ARG A 1 198 ? 44.980 -1.159 30.192 1.00 37.06 198 ARG A C 1
ATOM 1511 O O . ARG A 1 198 ? 46.198 -1.343 30.112 1.00 37.06 198 ARG A O 1
ATOM 1518 N N . PRO A 1 199 ? 44.448 -0.298 31.084 1.00 42.47 199 PRO A N 1
ATOM 1519 C CA . PRO A 1 199 ? 44.236 -0.785 32.455 1.00 42.47 199 PRO A CA 1
ATOM 1520 C C . PRO A 1 199 ? 43.095 -0.125 33.271 1.00 42.47 199 PRO A C 1
ATOM 1522 O O . PRO A 1 199 ? 42.625 0.964 32.979 1.00 42.47 199 PRO A O 1
ATOM 1525 N N . ALA A 1 200 ? 42.797 -0.826 34.373 1.00 34.62 200 ALA A N 1
ATOM 1526 C CA . ALA A 1 200 ? 42.365 -0.369 35.701 1.00 34.62 200 ALA A CA 1
ATOM 1527 C C . ALA A 1 200 ? 40.922 0.112 35.971 1.00 34.62 200 ALA A C 1
ATOM 1529 O O . ALA A 1 200 ? 40.286 0.848 35.230 1.00 34.62 200 ALA A O 1
ATOM 1530 N N . ARG A 1 201 ? 40.448 -0.385 37.121 1.00 39.97 201 ARG A N 1
ATOM 1531 C CA . ARG A 1 201 ? 39.143 -0.240 37.772 1.00 39.97 201 ARG A CA 1
ATOM 1532 C C . ARG A 1 201 ? 39.015 1.126 38.457 1.00 39.97 201 ARG A C 1
ATOM 1534 O O . ARG A 1 201 ? 39.983 1.578 39.059 1.00 39.97 201 ARG A O 1
ATOM 1541 N N . GLY A 1 202 ? 37.803 1.683 38.497 1.00 32.50 202 GLY A N 1
ATOM 1542 C CA . GLY A 1 202 ? 37.474 2.792 39.395 1.00 32.50 202 GLY A CA 1
ATOM 1543 C C . GLY A 1 202 ? 36.083 3.394 39.178 1.00 32.50 202 GLY A C 1
ATOM 1544 O O . GLY A 1 202 ? 35.926 4.243 38.320 1.00 32.50 202 GLY A O 1
ATOM 1545 N N . SER A 1 203 ? 35.136 2.951 40.009 1.00 34.62 203 SER A N 1
ATOM 1546 C CA . SER A 1 203 ? 33.938 3.630 40.540 1.00 34.62 203 SER A CA 1
ATOM 1547 C C . SER A 1 203 ? 32.852 4.265 39.644 1.00 34.62 203 SER A C 1
ATOM 1549 O O . SER A 1 203 ? 33.082 4.884 38.616 1.00 34.62 203 SER A O 1
ATOM 1551 N N . LEU A 1 204 ? 31.624 4.102 40.140 1.00 34.50 204 LEU A N 1
ATOM 1552 C CA . LEU A 1 204 ? 30.313 4.467 39.600 1.00 34.50 204 LEU A CA 1
ATOM 1553 C C . LEU A 1 204 ? 30.062 5.987 39.554 1.00 34.50 204 LEU A C 1
ATOM 1555 O O . LEU A 1 204 ? 30.304 6.674 40.545 1.00 34.50 204 LEU A O 1
ATOM 1559 N N . SER A 1 205 ? 29.427 6.481 38.484 1.00 33.69 205 SER A N 1
ATOM 1560 C CA . SER A 1 205 ? 28.368 7.508 38.562 1.00 33.69 205 SER A CA 1
ATOM 1561 C C . SER A 1 205 ? 27.627 7.673 37.235 1.00 33.69 205 SER A C 1
ATOM 1563 O O . SER A 1 205 ? 28.221 7.705 36.161 1.00 33.69 205 SER A O 1
ATOM 1565 N N . ALA A 1 206 ? 26.303 7.748 37.342 1.00 36.38 206 ALA A N 1
ATOM 1566 C CA . ALA A 1 206 ? 25.352 7.913 36.257 1.00 36.38 206 ALA A CA 1
ATOM 1567 C C . ALA A 1 206 ? 25.371 9.340 35.685 1.00 36.38 206 ALA A C 1
ATOM 1569 O O . ALA A 1 206 ? 25.301 10.302 36.442 1.00 36.38 206 ALA A O 1
ATOM 1570 N N . ALA A 1 207 ? 25.373 9.467 34.356 1.00 34.66 207 ALA A N 1
ATOM 1571 C CA . ALA A 1 207 ? 24.861 10.639 33.643 1.00 34.66 207 ALA A CA 1
ATOM 1572 C C . ALA A 1 207 ? 24.577 10.264 32.179 1.00 34.66 207 ALA A C 1
ATOM 1574 O O . ALA A 1 207 ? 25.483 9.961 31.405 1.00 34.66 207 ALA A O 1
ATOM 1575 N N . ILE A 1 208 ? 23.294 10.264 31.814 1.00 37.28 208 ILE A N 1
ATOM 1576 C CA . ILE A 1 208 ? 22.798 10.106 30.445 1.00 37.28 208 ILE A CA 1
ATOM 1577 C C . ILE A 1 208 ? 23.098 11.414 29.701 1.00 37.28 208 ILE A C 1
ATOM 1579 O O . ILE A 1 208 ? 22.445 12.430 29.930 1.00 37.28 208 ILE A O 1
ATOM 1583 N N . GLY A 1 209 ? 24.120 11.395 28.845 1.00 30.88 209 GLY A N 1
ATOM 1584 C CA . GLY A 1 209 ? 24.464 12.485 27.934 1.00 30.88 209 GLY A CA 1
ATOM 1585 C C . GLY A 1 209 ? 23.776 12.302 26.585 1.00 30.88 209 GLY A C 1
ATOM 1586 O O . GLY A 1 209 ? 24.197 11.484 25.772 1.00 30.88 209 GLY A O 1
ATOM 1587 N N . LEU A 1 210 ? 22.710 13.069 26.364 1.00 31.95 210 LEU A N 1
ATOM 1588 C CA . LEU A 1 210 ? 22.022 13.244 25.088 1.00 31.95 210 LEU A CA 1
ATOM 1589 C C . LEU A 1 210 ? 22.898 14.097 24.149 1.00 31.95 210 LEU A C 1
ATOM 1591 O O . LEU A 1 210 ? 23.193 15.247 24.465 1.00 31.95 210 LEU A O 1
ATOM 1595 N N . VAL A 1 211 ? 23.284 13.561 22.988 1.00 29.89 211 VAL A N 1
ATOM 1596 C CA . VAL A 1 211 ? 23.901 14.325 21.889 1.00 29.89 211 VAL A CA 1
ATOM 1597 C C . VAL A 1 211 ? 23.284 13.858 20.577 1.00 29.89 211 VAL A C 1
ATOM 1599 O O . VAL A 1 211 ? 23.653 12.791 20.110 1.00 29.89 211 VAL A O 1
ATOM 1602 N N . VAL A 1 212 ? 22.406 14.663 19.965 1.00 34.31 212 VAL A N 1
ATOM 1603 C CA . VAL A 1 212 ? 22.367 14.854 18.502 1.00 34.31 212 VAL A CA 1
ATOM 1604 C C . VAL A 1 212 ? 21.906 16.284 18.187 1.00 34.31 212 VAL A C 1
ATOM 1606 O O . VAL A 1 212 ? 20.973 16.816 18.781 1.00 34.31 212 VAL A O 1
ATOM 1609 N N . LEU A 1 213 ? 22.652 16.861 17.248 1.00 34.00 213 LEU A N 1
ATOM 1610 C CA . LEU A 1 213 ? 22.666 18.185 16.637 1.00 34.00 213 LEU A CA 1
ATOM 1611 C C . LEU A 1 213 ? 21.331 18.910 16.400 1.00 34.00 213 LEU A C 1
ATOM 1613 O O . LEU A 1 213 ? 20.355 18.369 15.888 1.00 34.00 213 LEU A O 1
ATOM 1617 N N . ALA A 1 214 ? 21.420 20.221 16.623 1.00 30.92 214 ALA A N 1
ATOM 1618 C CA . ALA A 1 214 ? 20.521 21.266 16.167 1.00 30.92 214 ALA A CA 1
ATOM 1619 C C . ALA A 1 214 ? 20.377 21.324 14.634 1.00 30.92 214 ALA A C 1
ATOM 1621 O O . ALA A 1 214 ? 21.372 21.261 13.918 1.00 30.92 214 ALA A O 1
ATOM 1622 N N . HIS A 1 215 ? 19.159 21.589 14.158 1.00 34.69 215 HIS A N 1
ATOM 1623 C CA . HIS A 1 215 ? 18.912 22.517 13.052 1.00 34.69 215 HIS A CA 1
ATOM 1624 C C . HIS A 1 215 ? 17.794 23.469 13.480 1.00 34.69 215 HIS A C 1
ATOM 1626 O O . HIS A 1 215 ? 16.666 23.062 13.751 1.00 34.69 215 HIS A O 1
ATOM 1632 N N . ALA A 1 216 ? 18.156 24.744 13.597 1.00 34.00 216 ALA A N 1
ATOM 1633 C CA . ALA A 1 216 ? 17.251 25.842 13.881 1.00 34.00 216 ALA A CA 1
ATOM 1634 C C . ALA A 1 216 ? 16.307 26.083 12.690 1.00 34.00 216 ALA A C 1
ATOM 1636 O O . ALA A 1 216 ? 16.751 26.172 11.548 1.00 34.00 216 ALA A O 1
ATOM 1637 N N . GLY A 1 217 ? 15.013 26.234 12.973 1.00 33.12 217 GLY A N 1
ATOM 1638 C CA . GLY A 1 217 ? 13.978 26.595 12.008 1.00 33.12 217 GLY A CA 1
ATOM 1639 C C . GLY A 1 217 ? 12.744 27.114 12.740 1.00 33.12 217 GLY A C 1
ATOM 1640 O O . GLY A 1 217 ? 11.971 26.355 13.308 1.00 33.12 217 GLY A O 1
ATOM 1641 N N . ILE A 1 218 ? 12.634 28.434 12.786 1.00 35.53 218 ILE A N 1
ATOM 1642 C CA . ILE A 1 218 ? 11.729 29.263 13.585 1.00 35.53 218 ILE A CA 1
ATOM 1643 C C . ILE A 1 218 ? 10.262 29.134 13.131 1.00 35.53 218 ILE A C 1
ATOM 1645 O O . ILE A 1 218 ? 9.954 29.480 11.997 1.00 35.53 218 ILE A O 1
ATOM 1649 N N . VAL A 1 219 ? 9.339 28.790 14.042 1.00 33.50 219 VAL A N 1
ATOM 1650 C CA . VAL A 1 219 ? 7.942 29.275 14.009 1.00 33.50 219 VAL A CA 1
ATOM 1651 C C . VAL A 1 219 ? 7.536 29.675 15.428 1.00 33.50 219 VAL A C 1
ATOM 1653 O O . VAL A 1 219 ? 7.380 28.849 16.322 1.00 33.50 219 VAL A O 1
ATOM 1656 N N . ARG A 1 220 ? 7.407 30.986 15.637 1.00 33.38 220 ARG A N 1
ATOM 1657 C CA . ARG A 1 220 ? 6.994 31.635 16.883 1.00 33.38 220 ARG A CA 1
ATOM 1658 C C . ARG A 1 220 ? 5.469 31.769 16.859 1.00 33.38 220 ARG A C 1
ATOM 1660 O O . ARG A 1 220 ? 4.965 32.638 16.157 1.00 33.38 220 ARG A O 1
ATOM 1667 N N . LEU A 1 221 ? 4.737 30.943 17.610 1.00 36.44 221 LEU A N 1
ATOM 1668 C CA . LEU A 1 221 ? 3.317 31.193 17.888 1.00 36.44 221 LEU A CA 1
ATOM 1669 C C . LEU A 1 221 ? 3.187 31.868 19.261 1.00 36.44 221 LEU A C 1
ATOM 1671 O O . LEU A 1 221 ? 3.415 31.248 20.297 1.00 36.44 221 LEU A O 1
ATOM 1675 N N . LEU A 1 222 ? 2.827 33.154 19.263 1.00 38.44 222 LEU A N 1
ATOM 1676 C CA . LEU A 1 222 ? 2.212 33.799 20.422 1.00 38.44 222 LEU A CA 1
ATOM 1677 C C . LEU A 1 222 ? 0.758 33.318 20.508 1.00 38.44 222 LEU A C 1
ATOM 1679 O O . LEU A 1 222 ? -0.020 33.587 19.599 1.00 38.44 222 LEU A O 1
ATOM 1683 N N . SER A 1 223 ? 0.374 32.689 21.615 1.00 38.09 223 SER A N 1
ATOM 1684 C CA . SER A 1 223 ? -0.973 32.856 22.170 1.00 38.09 223 SER A CA 1
ATOM 1685 C C . SER A 1 223 ? -0.967 32.464 23.645 1.00 38.09 223 SER A C 1
ATOM 1687 O O . SER A 1 223 ? -0.970 31.291 24.008 1.00 38.09 223 SER A O 1
ATOM 1689 N N . THR A 1 224 ? -0.906 33.472 24.510 1.00 38.84 224 THR A N 1
ATOM 1690 C CA . THR A 1 224 ? -1.194 33.340 25.937 1.00 38.84 224 THR A CA 1
ATOM 1691 C C . THR A 1 224 ? -2.691 33.546 26.141 1.00 38.84 224 THR A C 1
ATOM 1693 O O . THR A 1 224 ? -3.159 34.682 26.083 1.00 38.84 224 THR A O 1
ATOM 1696 N N . ALA A 1 225 ? -3.437 32.483 26.433 1.00 37.94 225 ALA A N 1
ATOM 1697 C CA . ALA A 1 225 ? -4.769 32.594 27.021 1.00 37.94 225 ALA A CA 1
ATOM 1698 C C . ALA A 1 225 ? -4.703 32.079 28.466 1.00 37.94 225 ALA A C 1
ATOM 1700 O O . ALA A 1 225 ? -4.491 30.896 28.722 1.00 37.94 225 ALA A O 1
ATOM 1701 N N . ARG A 1 226 ? -4.808 33.019 29.411 1.00 38.94 226 ARG A N 1
ATOM 1702 C CA . ARG A 1 226 ? -4.883 32.776 30.857 1.00 38.94 226 ARG A CA 1
ATOM 1703 C C . ARG A 1 226 ? -6.196 32.062 31.216 1.00 38.94 226 ARG A C 1
ATOM 1705 O O . ARG A 1 226 ? -7.234 32.446 30.679 1.00 38.94 226 ARG A O 1
ATOM 1712 N N . PRO A 1 227 ? -6.202 31.134 32.188 1.00 40.97 227 PRO A N 1
ATOM 1713 C CA . PRO A 1 227 ? -7.439 30.655 32.793 1.00 40.97 227 PRO A CA 1
ATOM 1714 C C . PRO A 1 227 ? -8.038 31.727 33.717 1.00 40.97 227 PRO A C 1
ATOM 1716 O O . PRO A 1 227 ? -7.393 32.208 34.653 1.00 40.97 227 PRO A O 1
ATOM 1719 N N . GLY A 1 228 ? -9.283 32.112 33.431 1.00 41.78 228 GLY A N 1
ATOM 1720 C CA . GLY A 1 228 ? -10.090 32.995 34.265 1.00 41.78 228 GLY A CA 1
ATOM 1721 C C . GLY A 1 228 ? -10.520 32.298 35.555 1.00 41.78 228 GLY A C 1
ATO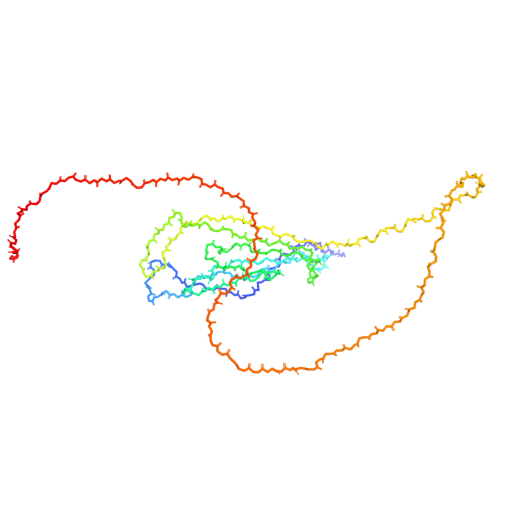M 1722 O O . GLY A 1 228 ? -11.172 31.259 35.539 1.00 41.78 228 GLY A O 1
ATOM 1723 N N . ARG A 1 229 ? -10.129 32.901 36.674 1.00 36.91 229 ARG A N 1
ATOM 1724 C CA . ARG A 1 229 ? -10.499 32.578 38.052 1.00 36.91 229 ARG A CA 1
ATOM 1725 C C . ARG A 1 229 ? -11.874 33.182 38.355 1.00 36.91 229 ARG A C 1
ATOM 1727 O O . ARG A 1 229 ? -12.006 34.399 38.300 1.00 36.91 229 ARG A O 1
ATOM 1734 N N . VAL A 1 230 ? -12.849 32.368 38.755 1.00 47.28 230 VAL A N 1
ATOM 1735 C CA . VAL A 1 230 ? -14.065 32.835 39.445 1.00 47.28 230 VAL A CA 1
ATOM 1736 C C . VAL A 1 230 ? -14.045 32.242 40.851 1.00 47.28 230 VAL A C 1
ATOM 1738 O O . VAL A 1 230 ? -13.891 31.033 41.017 1.00 47.28 230 VAL A O 1
ATOM 1741 N N . ARG A 1 231 ? -14.114 33.098 41.875 1.00 44.22 231 ARG A N 1
ATOM 1742 C CA . ARG A 1 231 ? -14.151 32.711 43.292 1.00 44.22 231 ARG A CA 1
ATOM 1743 C C . ARG A 1 231 ? -15.201 33.563 44.010 1.00 44.22 231 ARG A C 1
ATOM 1745 O O . ARG A 1 231 ? -15.133 34.783 43.906 1.00 44.22 231 ARG A O 1
ATOM 1752 N N . GLY A 1 232 ? -16.056 32.894 44.788 1.00 37.03 232 GLY A N 1
ATOM 1753 C CA . GLY A 1 232 ? -16.930 33.449 45.836 1.00 37.03 232 GLY A CA 1
ATOM 1754 C C . GLY A 1 232 ? -18.389 33.613 45.394 1.00 37.03 232 GLY A C 1
ATOM 1755 O O . GLY A 1 232 ? -18.628 34.214 44.359 1.00 37.03 232 GLY A O 1
ATOM 1756 N N . GLY A 1 233 ? -19.405 33.115 46.099 1.00 34.41 233 GLY A N 1
ATOM 1757 C CA . GLY A 1 233 ? -19.486 32.454 47.407 1.00 34.41 233 GLY A CA 1
ATOM 1758 C C . GLY A 1 233 ? -20.962 32.164 47.745 1.00 34.41 233 GLY A C 1
ATOM 1759 O O . GLY A 1 233 ? -21.841 32.632 47.023 1.00 34.41 233 GLY A O 1
ATOM 1760 N N . GLY A 1 234 ? -21.222 31.403 48.815 1.00 35.88 234 GLY A N 1
ATOM 1761 C CA . GLY A 1 234 ? -22.567 31.233 49.386 1.00 35.88 234 GLY A CA 1
ATOM 1762 C C . GLY A 1 234 ? -22.875 29.825 49.911 1.00 35.88 234 GLY A C 1
ATOM 1763 O O . GLY A 1 234 ? -23.506 29.042 49.215 1.00 35.88 234 GLY A O 1
ATOM 1764 N N . ASP A 1 235 ? -22.352 29.518 51.099 1.00 35.31 235 ASP A N 1
ATOM 1765 C CA . ASP A 1 235 ? -22.981 28.844 52.252 1.00 35.31 235 ASP A CA 1
ATOM 1766 C C . ASP A 1 235 ? -23.952 27.646 52.064 1.00 35.31 235 ASP A C 1
ATOM 1768 O O . ASP A 1 235 ? -25.037 27.742 51.499 1.00 35.31 235 ASP A O 1
ATOM 1772 N N . ALA A 1 236 ? -23.570 26.515 52.674 1.00 43.75 236 ALA A N 1
ATOM 1773 C CA . ALA A 1 236 ? -24.435 25.402 53.114 1.00 43.75 236 ALA A CA 1
ATOM 1774 C C . ALA A 1 236 ? -25.092 25.746 54.488 1.00 43.75 236 ALA A C 1
ATOM 1776 O O . ALA A 1 236 ? -24.807 26.839 54.981 1.00 43.75 236 ALA A O 1
ATOM 1777 N N . PRO A 1 237 ? -25.839 24.871 55.219 1.00 59.06 237 PRO A N 1
ATOM 1778 C CA . PRO A 1 237 ? -26.321 23.498 54.949 1.00 59.06 237 PRO A CA 1
ATOM 1779 C C . PRO A 1 237 ? -27.792 23.217 55.398 1.00 59.06 237 PRO A C 1
ATOM 1781 O O . PRO A 1 237 ? -28.358 23.972 56.170 1.00 59.06 237 PRO A O 1
ATOM 1784 N N . TYR A 1 238 ? -28.391 22.093 54.979 1.00 40.53 238 TYR A N 1
ATOM 1785 C CA . TYR A 1 238 ? -29.476 21.301 55.630 1.00 40.53 238 TYR A CA 1
ATOM 1786 C C . TYR A 1 238 ? -29.768 20.143 54.648 1.00 40.53 238 TYR A C 1
ATOM 1788 O O . TYR A 1 238 ? -29.813 20.388 53.450 1.00 40.53 238 TYR A O 1
ATOM 1796 N N . GLY A 1 239 ? -29.947 18.862 54.954 1.00 39.34 239 GLY A N 1
ATOM 1797 C CA . GLY A 1 239 ? -30.072 18.050 56.155 1.00 39.34 239 GLY A CA 1
ATOM 1798 C C . GLY A 1 239 ? -30.230 16.585 55.678 1.00 39.34 239 GLY A C 1
ATOM 1799 O O . GLY A 1 239 ? -30.490 16.313 54.509 1.00 39.34 239 GLY A O 1
ATOM 1800 N N . SER A 1 240 ? -29.991 15.652 56.584 1.00 42.41 240 SER A N 1
ATOM 1801 C CA . SER A 1 240 ? -29.860 14.189 56.472 1.00 42.41 240 SER A CA 1
ATOM 1802 C C . SER A 1 240 ? -31.130 13.361 56.143 1.00 42.41 240 SER A C 1
ATOM 1804 O O . SER A 1 240 ? -32.157 13.644 56.742 1.00 42.41 240 SER A O 1
ATOM 1806 N N . HIS A 1 241 ? -30.965 12.284 55.329 1.00 39.41 241 HIS A N 1
ATOM 1807 C CA . HIS A 1 241 ? -31.513 10.881 55.380 1.00 39.41 241 HIS A CA 1
ATOM 1808 C C . HIS A 1 241 ? -33.038 10.588 55.609 1.00 39.41 241 HIS A C 1
ATOM 1810 O O . HIS A 1 241 ? -33.733 11.437 56.147 1.00 39.41 241 HIS A O 1
ATOM 1816 N N . PRO A 1 242 ? -33.575 9.342 55.426 1.00 55.59 242 PRO A N 1
ATOM 1817 C CA . PRO A 1 242 ? -33.314 8.245 54.461 1.00 55.59 242 PRO A CA 1
ATOM 1818 C C . PRO A 1 242 ? -34.588 7.486 53.922 1.00 55.59 242 PRO A C 1
ATOM 1820 O O . PRO A 1 242 ? -35.696 7.664 54.405 1.00 55.59 242 PRO A O 1
ATOM 1823 N N . THR A 1 243 ? -34.365 6.582 52.946 1.00 51.69 243 THR A N 1
ATOM 1824 C CA . THR A 1 243 ? -35.007 5.259 52.646 1.00 51.69 243 THR A CA 1
ATOM 1825 C C . THR A 1 243 ? -36.532 5.014 52.664 1.00 51.69 243 THR A C 1
ATOM 1827 O O . THR A 1 243 ? -37.167 5.045 53.712 1.00 51.69 243 THR A O 1
ATOM 1830 N N . GLY A 1 244 ? -37.031 4.472 51.540 1.00 37.81 244 GLY A N 1
ATOM 1831 C CA . GLY A 1 244 ? -38.133 3.496 51.471 1.00 37.81 244 GLY A CA 1
ATOM 1832 C C . GLY A 1 244 ? -38.398 3.026 50.029 1.00 37.81 244 GLY A C 1
ATOM 1833 O O . GLY A 1 244 ? -38.475 3.864 49.131 1.00 37.81 244 GLY A O 1
ATOM 1834 N N . PRO A 1 245 ? -38.514 1.710 49.783 1.00 64.50 245 PRO A N 1
ATOM 1835 C CA . PRO A 1 245 ? -39.646 1.256 48.975 1.00 64.50 245 PRO A CA 1
ATOM 1836 C C . PRO A 1 245 ? -40.414 0.114 49.658 1.00 64.50 245 PRO A C 1
ATOM 1838 O O . PRO A 1 245 ? -39.822 -0.729 50.335 1.00 64.50 245 PRO A O 1
ATOM 1841 N N . GLY A 1 246 ? -41.735 0.131 49.472 1.00 51.69 246 GLY A N 1
ATOM 1842 C CA . GLY A 1 246 ? -42.587 -1.055 49.582 1.00 51.69 246 GLY A CA 1
ATOM 1843 C C . GLY A 1 246 ? -42.605 -1.852 48.284 1.00 51.69 246 GLY A C 1
ATOM 1844 O O . GLY A 1 246 ? -42.047 -1.353 47.278 1.00 51.69 246 GLY A O 1
#

pLDDT: mean 72.63, std 25.95, range [29.89, 98.44]

Secondary structure (DSSP, 8-state):
----------PPEEEEEEEEEEEEPP--TTS-GGG--S-EEEEEEEEEEEES-SSSSPPEEEEEEE----TTBTTB--EEE-TT--EEE--GGGTT-EEEEEEESSTT--EEEEEEEEEEEPPPSEEEEETTEEEEEE--EEEEEEEEEE-----PPPPPP----------------------------------------------------------------PPPP-----------------

Foldseek 3Di:
DDPPPPPPFDWDKDKDADADWDFFWDQDQVDDLVPIDRPHTQGGQKIKIWIGDCPPDFIWIKMWGFQSQHAPRVNHWDWDQDPVRDTATSHNVRRPPTQKMWTAPTDVHHTFKMKGFDKDKADFPDWADGPPHDIDGDIDMDGPDIDMDGDDDPDDPDPPPPPPDDDDDDDDDDDDDDDDDDDDDDDDDDDDDDDDDDDDDDDDDDDDDDDDDDDDDDDDDDDDDDDDDDDDDDDDDDDDDDDDDD